Protein AF-A0A4R1RLC6-F1 (afdb_monomer)

Solvent-accessible surface area (backbone atoms only — not comparable to full-atom values): 12002 Å² total; per-residue (Å²): 131,82,53,78,63,56,57,52,49,52,55,50,51,54,52,49,50,50,39,52,75,72,65,51,83,84,54,75,36,72,82,34,62,55,94,92,35,56,55,6,42,54,50,43,50,42,60,73,67,64,40,63,69,61,46,50,54,48,39,75,73,68,48,62,64,54,78,64,45,86,49,69,56,37,44,48,54,45,51,43,51,52,62,67,66,44,90,80,69,59,62,68,64,51,50,54,49,37,60,70,68,46,56,82,46,51,87,79,45,56,68,72,58,55,52,52,40,39,53,50,42,28,74,76,70,76,43,78,75,75,94,63,84,76,82,46,73,65,56,51,51,51,54,49,52,50,46,29,70,30,56,90,76,27,72,84,50,50,93,73,73,55,53,86,72,49,47,83,52,28,66,66,52,53,49,25,45,75,31,65,70,66,35,61,78,52,49,89,80,48,53,77,67,56,49,52,52,40,46,76,74,55,77

Structure (mmCIF, N/CA/C/O backbone):
data_AF-A0A4R1RLC6-F1
#
_entry.id   AF-A0A4R1RLC6-F1
#
loop_
_atom_site.group_PDB
_atom_site.id
_atom_site.type_symbol
_atom_site.label_atom_id
_atom_site.label_alt_id
_atom_site.label_comp_id
_atom_site.label_asym_id
_atom_site.label_entity_id
_atom_site.label_seq_id
_atom_site.pdbx_PDB_ins_code
_atom_site.Cartn_x
_atom_site.Cartn_y
_atom_site.Cartn_z
_atom_site.occupancy
_atom_site.B_iso_or_equiv
_atom_site.auth_seq_id
_atom_site.auth_comp_id
_atom_site.auth_asym_id
_atom_site.auth_atom_id
_atom_site.pdbx_PDB_model_num
ATOM 1 N N . MET A 1 1 ? -32.331 17.718 39.480 1.00 46.03 1 MET A N 1
ATOM 2 C CA . MET A 1 1 ? -33.058 17.215 38.291 1.00 46.03 1 MET A CA 1
ATOM 3 C C . MET A 1 1 ? -32.078 17.085 37.138 1.00 46.03 1 MET A C 1
ATOM 5 O O . MET A 1 1 ? -31.459 18.078 36.776 1.00 46.03 1 MET A O 1
ATOM 9 N N . GLU A 1 2 ? -31.887 15.885 36.586 1.00 52.16 2 GLU A N 1
ATOM 10 C CA . GLU A 1 2 ? -31.132 15.747 35.335 1.00 52.16 2 GLU A CA 1
ATOM 11 C C . GLU A 1 2 ? -31.907 16.412 34.193 1.00 52.16 2 GLU A C 1
ATOM 13 O O . GLU A 1 2 ? -33.117 16.238 34.057 1.00 52.16 2 GLU A O 1
ATOM 18 N N . THR A 1 3 ? -31.220 17.197 33.368 1.00 68.75 3 THR A N 1
ATOM 19 C CA . THR A 1 3 ? -31.822 17.802 32.179 1.00 68.75 3 THR A CA 1
ATOM 20 C C . THR A 1 3 ? -32.280 16.700 31.215 1.00 68.75 3 THR A C 1
ATOM 22 O O . THR A 1 3 ? -31.608 15.677 31.072 1.00 68.75 3 THR A O 1
ATOM 25 N N . LYS A 1 4 ? -33.397 16.902 30.495 1.00 70.44 4 LYS A N 1
ATOM 26 C CA . LYS A 1 4 ? -33.936 15.942 29.495 1.00 70.44 4 LYS A CA 1
ATOM 27 C C . LYS A 1 4 ? -32.881 15.438 28.488 1.00 70.44 4 LYS A C 1
ATOM 29 O O . LYS A 1 4 ? -33.019 14.354 27.927 1.00 70.44 4 LYS A O 1
ATOM 34 N N . LEU A 1 5 ? -31.826 16.223 28.258 1.00 68.31 5 LEU A N 1
ATOM 35 C CA . LEU A 1 5 ? -30.663 15.866 27.443 1.00 68.31 5 LEU A CA 1
ATOM 36 C C . LEU A 1 5 ? -29.804 14.759 28.076 1.00 68.31 5 LEU A C 1
ATOM 38 O O . LEU A 1 5 ? -29.526 13.776 27.396 1.00 68.31 5 LEU A O 1
ATOM 42 N N . LYS A 1 6 ? -29.460 14.858 29.369 1.00 70.88 6 LYS A N 1
ATOM 43 C CA . LYS A 1 6 ? -28.667 13.839 30.083 1.00 70.88 6 LYS A CA 1
ATOM 44 C C . LYS A 1 6 ? -29.386 12.491 30.156 1.00 70.88 6 LYS A C 1
ATOM 46 O O . LYS A 1 6 ? -28.774 11.455 29.925 1.00 70.88 6 LYS A O 1
ATOM 51 N N . GLN A 1 7 ? -30.703 12.501 30.364 1.00 72.00 7 GLN A N 1
ATOM 52 C CA . GLN A 1 7 ? -31.513 11.275 30.355 1.00 72.00 7 GLN A CA 1
ATOM 53 C C . GLN A 1 7 ? -31.502 10.581 28.984 1.00 72.00 7 GLN A C 1
ATOM 55 O O . GLN A 1 7 ? -31.385 9.358 28.899 1.00 72.00 7 GLN A O 1
ATOM 60 N N . ARG A 1 8 ? -31.566 11.357 27.891 1.00 78.62 8 ARG A N 1
ATOM 61 C CA . ARG A 1 8 ? -31.419 10.818 26.530 1.00 78.62 8 ARG A CA 1
ATOM 62 C C . ARG A 1 8 ? -30.014 10.268 26.288 1.00 78.62 8 ARG A C 1
ATOM 64 O O . ARG A 1 8 ? -29.896 9.202 25.695 1.00 78.62 8 ARG A O 1
ATOM 71 N N . GLU A 1 9 ? -28.970 10.958 26.743 1.00 80.75 9 GLU A N 1
ATOM 72 C CA . GLU A 1 9 ? -27.580 10.492 26.629 1.00 80.75 9 GLU A CA 1
ATOM 73 C C . GLU A 1 9 ? -27.352 9.170 27.374 1.00 80.75 9 GLU A C 1
ATOM 75 O O . GLU A 1 9 ? -26.811 8.232 26.789 1.00 80.75 9 GLU A O 1
ATOM 80 N N . ASN A 1 10 ? -27.839 9.048 28.611 1.00 81.94 10 ASN A N 1
ATOM 81 C CA . ASN A 1 10 ? -27.731 7.820 29.403 1.00 81.94 10 ASN A CA 1
ATOM 82 C C . ASN A 1 10 ? -28.445 6.633 28.728 1.00 81.94 10 ASN A C 1
ATOM 84 O O . ASN A 1 10 ? -27.903 5.529 28.686 1.00 81.94 10 ASN A O 1
ATOM 88 N N . ALA A 1 11 ? -29.613 6.858 28.112 1.00 84.25 11 ALA A N 1
ATOM 89 C CA . ALA A 1 11 ? -30.317 5.820 27.352 1.00 84.25 11 ALA A CA 1
ATOM 90 C C . ALA A 1 11 ? -29.522 5.335 26.122 1.00 84.25 11 ALA A C 1
ATOM 92 O O . ALA A 1 11 ? -29.560 4.151 25.778 1.00 84.25 11 ALA A O 1
ATOM 93 N N . TRP A 1 12 ? -28.784 6.231 25.459 1.00 87.00 12 TRP A N 1
ATOM 94 C CA . TRP A 1 12 ? -27.895 5.861 24.355 1.00 87.00 12 TRP A CA 1
ATOM 95 C C . TRP A 1 12 ? -26.641 5.121 24.829 1.00 87.00 12 TRP A C 1
ATOM 97 O O . TRP A 1 12 ? -26.223 4.172 24.165 1.00 87.00 12 TRP A O 1
ATOM 107 N N . LEU A 1 13 ? -26.072 5.502 25.977 1.00 86.06 13 LEU A N 1
ATOM 108 C CA . LEU A 1 13 ? -24.946 4.789 26.590 1.00 86.06 13 LEU A CA 1
ATOM 109 C C . LEU A 1 13 ? -25.337 3.360 26.999 1.00 86.06 13 LEU A C 1
ATOM 111 O O . LEU A 1 13 ? -24.596 2.430 26.700 1.00 86.06 13 LEU A O 1
ATOM 115 N N . ALA A 1 14 ? -26.530 3.159 27.568 1.00 87.12 14 ALA A N 1
ATOM 116 C CA . ALA A 1 14 ? -27.037 1.826 27.911 1.00 87.12 14 ALA A CA 1
ATOM 117 C C . ALA A 1 14 ? -27.259 0.934 26.670 1.00 87.12 14 ALA A C 1
ATOM 119 O O . ALA A 1 14 ? -26.958 -0.263 26.675 1.00 87.12 14 ALA A O 1
ATOM 120 N N . LEU A 1 15 ? -27.748 1.518 25.568 1.00 88.25 15 LEU A N 1
ATOM 121 C CA . LEU A 1 15 ? -27.853 0.816 24.283 1.00 88.25 15 LEU A CA 1
ATOM 122 C C . LEU A 1 15 ? -26.486 0.429 23.720 1.00 88.25 15 LEU A C 1
ATOM 124 O O . LEU A 1 15 ? -26.338 -0.664 23.175 1.00 88.25 15 LEU A O 1
ATOM 128 N N . LEU A 1 16 ? -25.504 1.323 23.839 1.00 86.75 16 LEU A N 1
ATOM 129 C CA . LEU A 1 16 ? -24.139 1.057 23.411 1.00 86.75 16 LEU A CA 1
ATOM 130 C C . LEU A 1 16 ? -23.514 -0.077 24.230 1.00 86.75 16 LEU A C 1
ATOM 132 O O . LEU A 1 16 ? -22.946 -0.997 23.651 1.00 86.75 16 LEU A O 1
ATOM 136 N N . GLU A 1 17 ? -23.666 -0.043 25.553 1.00 86.94 17 GLU A N 1
ATOM 137 C CA . GLU A 1 17 ? -23.194 -1.102 26.447 1.00 86.94 17 GLU A CA 1
ATOM 138 C C . GLU A 1 17 ? -23.831 -2.455 26.099 1.00 86.94 17 GLU A C 1
ATOM 140 O O . GLU A 1 17 ? -23.137 -3.468 26.026 1.00 86.94 17 GLU A O 1
ATOM 145 N N . SER A 1 18 ? -25.133 -2.468 25.793 1.00 86.56 18 SER A N 1
ATOM 146 C CA . SER A 1 18 ? -25.842 -3.676 25.348 1.00 86.56 18 SER A CA 1
ATOM 147 C C . SER A 1 18 ? -25.259 -4.236 24.048 1.00 86.56 18 SER A C 1
ATOM 149 O O . SER A 1 18 ? -24.995 -5.432 23.956 1.00 86.56 18 SER A O 1
ATOM 151 N N . ALA A 1 19 ? -24.993 -3.376 23.060 1.00 85.31 19 ALA A N 1
ATOM 152 C CA . ALA A 1 19 ? -24.390 -3.790 21.794 1.00 85.31 19 ALA A CA 1
ATOM 153 C C . ALA A 1 19 ? -22.979 -4.375 21.987 1.00 85.31 19 ALA A C 1
ATOM 155 O O . ALA A 1 19 ? -22.610 -5.336 21.314 1.00 85.31 19 ALA A O 1
ATOM 156 N N . ILE A 1 20 ? -22.203 -3.820 22.923 1.00 84.44 20 ILE A N 1
ATOM 157 C CA . ILE A 1 20 ? -20.857 -4.305 23.253 1.00 84.44 20 ILE A CA 1
ATOM 158 C C . ILE A 1 20 ? -20.925 -5.660 23.965 1.00 84.44 20 ILE A C 1
ATOM 160 O O . ILE A 1 20 ? -20.195 -6.573 23.582 1.00 84.44 20 ILE A O 1
ATOM 164 N N . LYS A 1 21 ? -21.830 -5.824 24.940 1.00 84.75 21 LYS A N 1
ATOM 165 C CA . LYS A 1 21 ? -22.053 -7.105 25.639 1.00 84.75 21 LYS A CA 1
ATOM 166 C C . LYS A 1 21 ? -22.516 -8.213 24.694 1.00 84.75 21 LYS A C 1
ATOM 168 O O . LYS A 1 21 ? -22.078 -9.348 24.828 1.00 84.75 21 LYS A O 1
ATOM 173 N N . GLU A 1 22 ? -23.343 -7.878 23.708 1.00 86.81 22 GLU A N 1
ATOM 174 C CA . GLU A 1 22 ? -23.785 -8.807 22.658 1.00 86.81 22 GLU A CA 1
ATOM 175 C C . GLU A 1 22 ? -22.696 -9.089 21.598 1.00 86.81 22 GLU A C 1
ATOM 177 O O . GLU A 1 22 ? -22.931 -9.832 20.646 1.00 86.81 22 GLU A O 1
ATOM 182 N N . GLY A 1 23 ? -21.498 -8.506 21.729 1.00 77.88 23 GLY A N 1
ATOM 183 C CA . GLY A 1 23 ? -20.381 -8.726 20.806 1.00 77.88 23 GLY A CA 1
ATOM 184 C C . GLY A 1 23 ? -20.578 -8.088 19.427 1.00 77.88 23 GLY A C 1
ATOM 185 O O . GLY A 1 23 ? -19.884 -8.442 18.469 1.00 77.88 23 GLY A O 1
ATOM 186 N N . VAL A 1 24 ? -21.514 -7.143 19.293 1.00 82.62 24 VAL A N 1
ATOM 187 C CA . VAL A 1 24 ? -21.790 -6.473 18.021 1.00 82.62 24 VAL A CA 1
ATOM 188 C C . VAL A 1 24 ? -20.601 -5.600 17.636 1.00 82.62 24 VAL A C 1
ATOM 190 O O . VAL A 1 24 ? -20.114 -4.772 18.406 1.00 82.62 24 VAL A O 1
ATOM 193 N N . LYS A 1 25 ? -20.152 -5.730 16.385 1.00 79.62 25 LYS A N 1
ATOM 194 C CA . LYS A 1 25 ? -19.089 -4.887 15.836 1.00 79.62 25 LYS A CA 1
ATOM 195 C C . LYS A 1 25 ? -19.580 -3.446 15.668 1.00 79.62 25 LYS A C 1
ATOM 197 O O . LYS A 1 25 ? -20.212 -3.112 14.665 1.00 79.62 25 LYS A O 1
ATOM 202 N N . ILE A 1 26 ? -19.244 -2.593 16.632 1.00 82.25 26 ILE A N 1
ATOM 203 C CA . ILE A 1 26 ? -19.607 -1.172 16.635 1.00 82.25 26 ILE A CA 1
ATOM 204 C C . ILE A 1 26 ? -18.959 -0.441 15.451 1.00 82.25 26 ILE A C 1
ATOM 206 O O . ILE A 1 26 ? -17.775 -0.615 15.152 1.00 82.25 26 ILE A O 1
ATOM 210 N N . GLN A 1 27 ? -19.744 0.397 14.771 1.00 79.50 27 GLN A N 1
ATOM 211 C CA . GLN A 1 27 ? -19.271 1.255 13.686 1.00 79.50 27 GLN A CA 1
ATOM 212 C C . GLN A 1 27 ? -19.678 2.710 13.932 1.00 79.50 27 GLN A C 1
ATOM 214 O O . GLN A 1 27 ? -20.855 3.021 14.099 1.00 79.50 27 GLN A O 1
ATOM 219 N N . VAL A 1 28 ? -18.708 3.627 13.890 1.00 80.88 28 VAL A N 1
ATOM 220 C CA . VAL A 1 28 ? -18.959 5.074 13.993 1.00 80.88 28 VAL A CA 1
ATOM 221 C C . VAL A 1 28 ? -19.262 5.639 12.601 1.00 80.88 28 VAL A C 1
ATOM 223 O O . VAL A 1 28 ? -18.415 6.258 11.960 1.00 80.88 28 VAL A O 1
ATOM 226 N N . ASN A 1 29 ? -20.462 5.365 12.089 1.00 81.50 29 ASN A N 1
ATOM 227 C CA . ASN A 1 29 ? -20.982 5.943 10.846 1.00 81.50 29 ASN A CA 1
ATOM 228 C C . ASN A 1 29 ? -22.502 6.150 10.954 1.00 81.50 29 ASN A C 1
ATOM 230 O O . ASN A 1 29 ? -23.159 5.456 11.716 1.00 81.50 29 ASN A O 1
ATOM 234 N N . HIS A 1 30 ? -23.093 7.056 10.171 1.00 82.06 30 HIS A N 1
ATOM 235 C CA . HIS A 1 30 ? -24.542 7.326 10.233 1.00 82.06 30 HIS A CA 1
ATOM 236 C C . HIS A 1 30 ? -25.438 6.133 9.852 1.00 82.06 30 HIS A C 1
ATOM 238 O O . HIS A 1 30 ? -26.632 6.143 10.141 1.00 82.06 30 HIS A O 1
ATOM 244 N N . ARG A 1 31 ? -24.885 5.115 9.184 1.00 82.94 31 ARG A N 1
ATOM 245 C CA . ARG A 1 31 ? -25.633 3.949 8.690 1.00 82.94 31 ARG A CA 1
ATOM 246 C C . ARG A 1 31 ? -25.782 2.857 9.748 1.00 82.94 31 ARG A C 1
ATOM 248 O O . ARG A 1 31 ? -26.651 2.002 9.610 1.00 82.94 31 ARG A O 1
ATOM 255 N N . PHE A 1 32 ? -24.952 2.875 10.787 1.00 84.62 32 PHE A N 1
ATOM 256 C CA . PHE A 1 32 ? -24.961 1.858 11.822 1.00 84.62 32 PHE A CA 1
ATOM 257 C C . PHE A 1 32 ? -26.219 1.976 12.686 1.00 84.62 32 PHE A C 1
ATOM 259 O O . PHE A 1 32 ? -26.456 2.987 13.357 1.00 84.62 32 PHE A O 1
ATOM 266 N N . LYS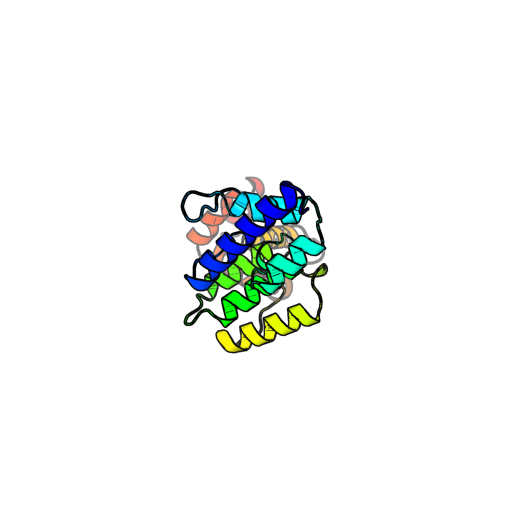 A 1 33 ? -27.019 0.910 12.663 1.00 86.56 33 LYS A N 1
ATOM 267 C CA . LYS A 1 33 ? -28.227 0.753 13.466 1.00 86.56 33 LYS A CA 1
ATOM 268 C C . LYS A 1 33 ? -28.077 -0.454 14.381 1.00 86.56 33 LYS A C 1
ATOM 270 O O . LYS A 1 33 ? -27.556 -1.486 13.971 1.00 86.56 33 LYS A O 1
ATOM 275 N N . TYR A 1 34 ? -28.579 -0.321 15.599 1.00 87.88 34 TYR A N 1
ATOM 276 C CA . TYR A 1 34 ? -28.659 -1.394 16.581 1.00 87.88 34 TYR A CA 1
ATOM 277 C C . TYR A 1 34 ? -30.055 -1.370 17.208 1.00 87.88 34 TYR A C 1
ATOM 279 O O . TYR A 1 34 ? -30.526 -0.305 17.607 1.00 87.88 34 TYR A O 1
ATOM 287 N N . LYS A 1 35 ? -30.751 -2.517 17.219 1.00 85.69 35 LYS A N 1
ATOM 288 C CA . LYS A 1 35 ? -32.159 -2.642 17.659 1.00 85.69 35 LYS A CA 1
ATOM 289 C C . LYS A 1 35 ? -33.072 -1.559 17.051 1.00 85.69 35 LYS A C 1
ATOM 291 O O . LYS A 1 35 ? -33.782 -0.853 17.759 1.00 85.69 35 LYS A O 1
ATOM 296 N N . ASN A 1 36 ? -32.988 -1.376 15.727 1.00 84.38 36 ASN A N 1
ATOM 297 C CA . ASN A 1 36 ? -33.703 -0.350 14.945 1.00 84.38 36 ASN A CA 1
ATOM 298 C C . ASN A 1 36 ? -33.447 1.115 15.347 1.00 84.38 36 ASN A C 1
ATOM 300 O O . ASN A 1 36 ? -34.079 2.023 14.809 1.00 84.38 36 ASN A O 1
ATOM 304 N N . ARG A 1 37 ? -32.476 1.376 16.227 1.00 86.94 37 ARG A N 1
ATOM 305 C CA . ARG A 1 37 ? -32.062 2.724 16.625 1.00 86.94 37 ARG A CA 1
ATOM 306 C C . ARG A 1 37 ? -30.735 3.090 15.967 1.00 86.94 37 ARG A C 1
ATOM 308 O O . ARG A 1 37 ? -29.819 2.273 15.887 1.00 86.94 37 ARG A O 1
ATOM 315 N N . SER A 1 38 ? -30.614 4.334 15.506 1.00 87.56 38 SER A N 1
ATOM 316 C CA . SER A 1 38 ? -29.432 4.848 14.793 1.00 87.56 38 SER A CA 1
ATOM 317 C C . SER A 1 38 ? -28.270 5.175 15.739 1.00 87.56 38 SER A C 1
ATOM 319 O O . SER A 1 38 ? -27.864 6.331 15.872 1.00 87.56 38 SER A O 1
ATOM 321 N N . LEU A 1 39 ? -27.725 4.145 16.394 1.00 86.00 39 LEU A N 1
ATOM 322 C CA . LEU A 1 39 ? -26.595 4.247 17.326 1.00 86.00 39 LEU A CA 1
ATOM 323 C C . LEU A 1 39 ? -25.359 4.885 16.666 1.00 86.00 39 LEU A C 1
ATOM 325 O O . LEU A 1 39 ? -24.618 5.633 17.298 1.00 86.00 39 LEU A O 1
ATOM 329 N N . GLY A 1 40 ? -25.186 4.671 15.363 1.00 83.88 40 GLY A N 1
ATOM 330 C CA . GLY A 1 40 ? -24.151 5.305 14.562 1.00 83.88 40 GLY A CA 1
ATOM 331 C C . GLY A 1 40 ? -24.235 6.833 14.512 1.00 83.88 40 GLY A C 1
ATOM 332 O O . GLY A 1 40 ? -23.224 7.514 14.672 1.00 83.88 40 GLY A O 1
ATOM 333 N N . THR A 1 41 ? -25.441 7.393 14.376 1.00 84.56 41 THR A N 1
ATOM 334 C CA . THR A 1 41 ? -25.661 8.850 14.406 1.00 84.56 41 THR A CA 1
ATOM 335 C C . THR A 1 41 ? -25.331 9.438 15.773 1.00 84.56 41 THR A C 1
ATOM 337 O O . THR A 1 41 ? -24.725 10.506 15.838 1.00 84.56 41 THR A O 1
ATOM 340 N N . PHE A 1 42 ? -25.658 8.726 16.857 1.00 86.31 42 PHE A N 1
ATOM 341 C CA . PHE A 1 42 ? -25.272 9.125 18.211 1.00 86.31 42 PHE A CA 1
ATOM 342 C C . PHE A 1 42 ? -23.744 9.208 18.349 1.00 86.31 42 PHE A C 1
ATOM 344 O O . PHE A 1 42 ? -23.222 10.258 18.726 1.00 86.31 42 PHE A O 1
ATOM 351 N N . LEU A 1 43 ? -23.017 8.168 17.927 1.00 84.75 43 LEU A N 1
ATOM 352 C CA . LEU A 1 43 ? -21.550 8.138 17.975 1.00 84.75 43 LEU A CA 1
ATOM 353 C C . LEU A 1 43 ? -20.904 9.235 17.113 1.00 84.75 43 LEU A C 1
ATOM 355 O O . LEU A 1 43 ? -19.952 9.885 17.548 1.00 84.75 43 LEU A O 1
ATOM 359 N N . VAL A 1 44 ? -21.426 9.477 15.904 1.00 83.50 44 VAL A N 1
ATOM 360 C CA . VAL A 1 44 ? -20.929 10.561 15.040 1.00 83.50 44 VAL A CA 1
ATOM 361 C C . VAL A 1 44 ? -21.202 11.931 15.666 1.00 83.50 44 VAL A C 1
ATOM 363 O O . VAL A 1 44 ? -20.323 12.789 15.643 1.00 83.50 44 VAL A O 1
ATOM 366 N N . SER A 1 45 ? -22.375 12.129 16.275 1.00 82.38 45 SER A N 1
ATOM 367 C CA . SER A 1 45 ? -22.722 13.392 16.939 1.00 82.38 45 SER A CA 1
ATOM 368 C C . SER A 1 45 ? -21.863 13.674 18.177 1.00 82.38 45 SER A C 1
ATOM 370 O O . SER A 1 45 ? -21.462 14.816 18.393 1.00 82.38 45 SER A O 1
ATOM 372 N N . ALA A 1 46 ? -21.514 12.637 18.948 1.00 82.62 46 ALA A N 1
ATOM 373 C CA . ALA A 1 46 ? -20.600 12.752 20.083 1.00 82.62 46 ALA A CA 1
ATOM 374 C C . ALA A 1 46 ? -19.203 13.203 19.623 1.00 82.62 46 ALA A C 1
ATOM 376 O O . ALA A 1 46 ? -18.601 14.089 20.230 1.00 82.62 46 ALA A O 1
ATOM 377 N N . LYS A 1 47 ? -18.729 12.649 18.497 1.00 76.44 47 LYS A N 1
ATOM 378 C CA . LYS A 1 47 ? -17.446 13.011 17.885 1.00 76.44 47 LYS A CA 1
ATOM 379 C C . LYS A 1 47 ? -17.450 14.426 17.291 1.00 76.44 47 LYS A C 1
ATOM 381 O O . LYS A 1 47 ? -16.483 15.158 17.485 1.00 76.44 47 LYS A O 1
ATOM 386 N N . SER A 1 48 ? -18.506 14.827 16.576 1.00 73.81 48 SER A N 1
ATOM 387 C CA . SER A 1 48 ? -18.556 16.129 15.888 1.00 73.81 48 SER A CA 1
ATOM 388 C C . SER A 1 48 ? 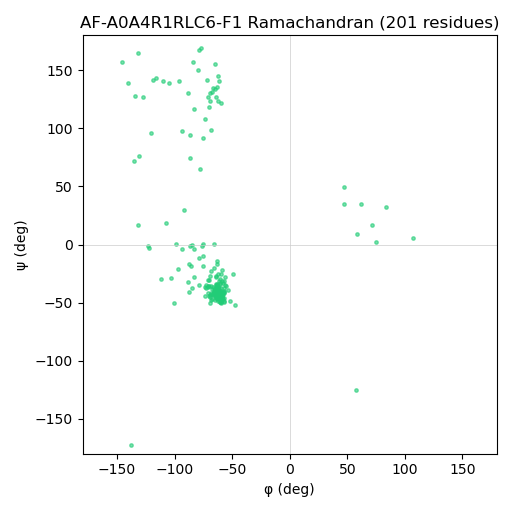-18.683 17.312 16.846 1.00 73.81 48 SER A C 1
ATOM 390 O O . SER A 1 48 ? -18.073 18.352 16.618 1.00 73.81 48 SER A O 1
ATOM 392 N N . ARG A 1 49 ? -19.418 17.143 17.952 1.00 71.81 49 ARG A N 1
ATOM 393 C CA . ARG A 1 49 ? -19.623 18.192 18.963 1.00 71.81 49 ARG A CA 1
ATOM 394 C C . ARG A 1 49 ? -18.415 18.416 19.879 1.00 71.81 49 ARG A C 1
ATOM 396 O O . ARG A 1 49 ? -18.498 19.266 20.756 1.00 71.81 49 ARG A O 1
ATOM 403 N N . LYS A 1 50 ? -17.323 17.653 19.711 1.00 67.06 50 LYS A N 1
ATOM 404 C CA . LYS A 1 50 ? -16.129 17.669 20.582 1.00 67.06 50 LYS A CA 1
ATOM 405 C C . LYS A 1 50 ? -16.475 17.610 22.082 1.00 67.06 50 LYS A C 1
ATOM 407 O O . LYS A 1 50 ? -15.780 18.201 22.903 1.00 67.06 50 LYS A O 1
ATOM 412 N N . ASN A 1 51 ? -17.539 16.892 22.451 1.00 77.31 51 ASN A N 1
ATOM 413 C CA . ASN A 1 51 ? -17.925 16.733 23.851 1.00 77.31 51 ASN A CA 1
ATOM 414 C C . ASN A 1 51 ? -16.967 15.736 24.524 1.00 77.31 51 ASN A C 1
ATOM 416 O O . ASN A 1 51 ? -17.165 14.522 24.460 1.00 77.31 51 ASN A O 1
ATOM 420 N N . THR A 1 52 ? -15.895 16.257 25.118 1.00 77.69 52 THR A N 1
ATOM 421 C CA . THR A 1 52 ? -14.791 15.475 25.695 1.00 77.69 52 THR A CA 1
ATOM 422 C C . THR A 1 52 ? -15.248 14.540 26.814 1.00 77.69 52 THR A C 1
ATOM 424 O O . THR A 1 52 ? -14.730 13.429 26.916 1.00 77.69 52 THR A O 1
ATOM 427 N N . GLU A 1 53 ? -16.245 14.932 27.611 1.00 81.00 53 GLU A N 1
ATOM 428 C CA . GLU A 1 53 ? -16.813 14.083 28.665 1.00 81.00 53 GLU A CA 1
ATOM 429 C C . GLU A 1 53 ? -17.562 12.879 28.088 1.00 81.00 53 GLU A C 1
ATOM 431 O O . GLU A 1 53 ? -17.353 11.744 28.520 1.00 81.00 53 GLU A O 1
ATOM 436 N N . LEU A 1 54 ? -18.410 13.109 27.082 1.00 80.44 54 LEU A N 1
ATOM 437 C CA . LEU A 1 54 ? -19.172 12.041 26.437 1.00 80.44 54 LEU A CA 1
ATOM 438 C C . LEU A 1 54 ? -18.255 11.086 25.661 1.00 80.44 54 LEU A C 1
ATOM 440 O O . LEU A 1 54 ? -18.458 9.874 25.703 1.00 80.44 54 LEU A O 1
ATOM 444 N N . ILE A 1 55 ? -17.221 11.619 25.002 1.00 81.25 55 ILE A N 1
ATOM 445 C CA . ILE A 1 55 ? -16.200 10.817 24.318 1.00 81.25 55 ILE A CA 1
ATOM 446 C C . ILE A 1 55 ? -15.491 9.901 25.320 1.00 81.25 55 ILE A C 1
ATOM 448 O O . ILE A 1 55 ? -15.451 8.699 25.084 1.00 81.25 55 ILE A O 1
ATOM 452 N N . LYS A 1 56 ? -15.026 10.425 26.465 1.00 81.25 56 LYS A N 1
ATOM 453 C CA . LYS A 1 56 ? -14.381 9.611 27.512 1.00 81.25 56 LYS A CA 1
ATOM 454 C C . LYS A 1 56 ? -15.301 8.511 28.046 1.00 81.25 56 LYS A C 1
ATOM 456 O O . LYS A 1 56 ? -14.854 7.380 28.213 1.00 81.25 56 LYS A O 1
ATOM 461 N N . LYS A 1 57 ? -16.587 8.812 28.271 1.00 82.69 57 LYS A N 1
ATOM 462 C CA . LYS A 1 57 ? -17.579 7.806 28.696 1.00 82.69 57 LYS A CA 1
ATOM 463 C C . LYS A 1 57 ? -17.744 6.704 27.648 1.00 82.69 57 LYS A C 1
ATOM 465 O O . LYS A 1 57 ? -17.682 5.526 27.982 1.00 82.69 57 LYS A O 1
ATOM 470 N N . ILE A 1 58 ? -17.885 7.066 26.377 1.00 83.44 58 ILE A N 1
ATOM 471 C CA . ILE A 1 58 ? -18.007 6.097 25.280 1.00 83.44 58 ILE A CA 1
ATOM 472 C C . ILE A 1 58 ? -16.717 5.267 25.110 1.00 83.44 58 ILE A C 1
ATOM 474 O O . ILE A 1 58 ? -16.794 4.057 24.899 1.00 83.44 58 ILE A O 1
ATOM 478 N N . GLU A 1 59 ? -15.540 5.881 25.260 1.00 82.69 59 GLU A N 1
ATOM 479 C CA . GLU A 1 59 ? -14.250 5.179 25.226 1.00 82.69 59 GLU A CA 1
ATOM 480 C C . GLU A 1 59 ? -14.085 4.209 26.399 1.00 82.69 59 GLU A C 1
ATOM 482 O O . GLU A 1 59 ? -13.627 3.086 26.191 1.00 82.69 59 GLU A O 1
ATOM 487 N N . SER A 1 60 ? -14.533 4.585 27.604 1.00 80.44 60 SER A N 1
ATOM 488 C CA . SER A 1 60 ? -14.511 3.702 28.781 1.00 80.44 60 SER A CA 1
ATOM 489 C C . SER A 1 60 ? -15.399 2.463 28.635 1.00 80.44 60 SER A C 1
ATOM 491 O O . SER A 1 60 ? -15.085 1.420 29.199 1.00 80.44 60 SER A O 1
ATOM 493 N N . LEU A 1 61 ? -16.457 2.539 27.817 1.00 79.88 61 LEU A N 1
ATOM 494 C CA . LEU A 1 61 ? -17.303 1.390 27.480 1.00 79.88 61 LEU A CA 1
ATOM 495 C C . LEU A 1 61 ? -16.631 0.428 26.484 1.00 79.88 61 LEU A C 1
ATOM 497 O O . LEU A 1 61 ? -17.141 -0.664 26.256 1.00 79.88 61 LEU A O 1
ATOM 501 N N . GLY A 1 62 ? -15.493 0.813 25.893 1.00 70.38 62 GLY A N 1
ATOM 502 C CA . GLY A 1 62 ? -14.720 -0.012 24.960 1.00 70.38 62 GLY A CA 1
ATOM 503 C C . GLY A 1 62 ? -14.808 0.424 23.495 1.00 70.38 62 GLY A C 1
ATOM 504 O O . GLY A 1 62 ? -14.264 -0.254 22.619 1.00 70.38 62 GLY A O 1
ATOM 505 N N . VAL A 1 63 ? -15.457 1.554 23.186 1.00 76.44 63 VAL A N 1
ATOM 506 C CA . VAL A 1 63 ? -15.493 2.087 21.814 1.00 76.44 63 VAL A CA 1
ATOM 507 C C . VAL A 1 63 ? -14.231 2.884 21.527 1.00 76.44 63 VAL A C 1
ATOM 509 O O . VAL A 1 63 ? -14.002 3.943 22.094 1.00 76.44 63 VAL A O 1
ATOM 512 N N . ASN A 1 64 ? -13.433 2.432 20.566 1.00 71.19 64 ASN A N 1
ATOM 513 C CA . ASN A 1 64 ? -12.227 3.150 20.176 1.00 71.19 64 ASN A CA 1
ATOM 514 C C . ASN A 1 64 ? -12.503 4.105 18.998 1.00 71.19 64 ASN A C 1
ATOM 516 O O . ASN A 1 64 ? -12.475 3.697 17.835 1.00 71.19 64 ASN A O 1
ATOM 520 N N . PHE A 1 65 ? -12.731 5.396 19.271 1.00 68.00 65 PHE A N 1
ATOM 521 C CA . PHE A 1 65 ? -12.961 6.400 18.218 1.00 68.00 65 PHE A CA 1
ATOM 522 C C . PHE A 1 65 ? -11.771 6.587 17.271 1.00 68.00 65 PHE A C 1
ATOM 524 O O . PHE A 1 65 ? -11.976 6.952 16.106 1.00 68.00 65 PHE A O 1
ATOM 531 N N . LYS A 1 66 ? -10.543 6.296 17.724 1.00 64.50 66 LYS A N 1
ATOM 532 C CA . LYS A 1 66 ? -9.340 6.321 16.875 1.00 64.50 66 LYS A CA 1
ATOM 533 C C . LYS A 1 66 ? -9.446 5.287 15.759 1.00 64.50 66 LYS A C 1
ATOM 535 O O . LYS A 1 66 ? -9.149 5.591 14.606 1.00 64.50 66 LYS A O 1
ATOM 540 N N . MET A 1 67 ? -10.063 4.134 16.033 1.00 62.69 67 MET A N 1
ATOM 541 C CA . MET A 1 67 ? -10.398 3.124 15.015 1.00 62.69 67 MET A CA 1
ATOM 542 C C . MET A 1 67 ? -11.445 3.608 13.989 1.00 62.69 67 MET A C 1
ATOM 544 O O . MET A 1 67 ? -11.800 2.894 13.049 1.00 62.69 67 MET A O 1
ATOM 548 N N . HIS A 1 68 ? -11.923 4.844 14.093 1.00 64.94 68 HIS A N 1
ATOM 549 C CA . HIS A 1 68 ? -12.819 5.473 13.127 1.00 64.94 68 HIS A CA 1
ATOM 550 C C . HIS A 1 68 ? -12.352 6.886 12.731 1.00 64.94 68 HIS A C 1
ATOM 552 O O . HIS A 1 68 ? -13.135 7.667 12.191 1.00 64.94 68 HIS A O 1
ATOM 558 N N . SER A 1 69 ? -11.090 7.248 13.001 1.00 67.56 69 SER A N 1
ATOM 559 C CA . SER A 1 69 ? -10.496 8.506 12.528 1.00 67.56 69 SER A CA 1
ATOM 560 C C . SER A 1 69 ? -9.942 8.383 11.101 1.00 67.56 69 SER A C 1
ATOM 562 O O . SER A 1 69 ? -9.656 7.281 10.620 1.00 67.56 69 SER A O 1
ATOM 564 N N . ASN A 1 70 ? -9.822 9.530 10.429 1.00 68.12 70 ASN A N 1
ATOM 565 C CA . ASN A 1 70 ? -9.200 9.680 9.110 1.00 68.12 70 ASN A CA 1
ATOM 566 C C . ASN A 1 70 ? -7.715 10.066 9.207 1.00 68.12 70 ASN A C 1
ATOM 568 O O . ASN A 1 70 ? -7.041 10.152 8.180 1.00 68.12 70 ASN A O 1
ATOM 572 N N . GLU A 1 71 ? -7.205 10.292 10.420 1.00 78.00 71 GLU A N 1
ATOM 573 C CA . GLU A 1 71 ? -5.794 10.605 10.641 1.00 78.00 71 GLU A CA 1
ATOM 574 C C . GLU A 1 71 ? -4.883 9.454 10.177 1.00 78.00 71 GLU A C 1
ATOM 576 O O . GLU A 1 71 ? -5.222 8.280 10.393 1.00 78.00 71 GLU A O 1
ATOM 581 N N . PRO A 1 72 ? -3.725 9.765 9.563 1.00 80.94 72 PRO A N 1
ATOM 582 C CA . PRO A 1 72 ? -2.797 8.757 9.045 1.00 80.94 72 PRO A CA 1
ATOM 583 C C . PRO A 1 72 ? -2.338 7.774 10.126 1.00 80.94 72 PRO A C 1
ATOM 585 O O . PRO A 1 72 ? -2.344 6.561 9.912 1.00 80.94 72 PRO A O 1
ATOM 588 N N . GLU A 1 73 ? -2.043 8.294 11.316 1.00 83.75 73 GLU A N 1
ATOM 589 C CA . GLU A 1 73 ? -1.566 7.516 12.456 1.00 83.75 73 GLU A CA 1
ATOM 590 C C . GLU A 1 73 ? -2.620 6.518 12.950 1.00 83.75 73 GLU A C 1
ATOM 592 O O . GLU A 1 73 ? -2.369 5.320 13.075 1.00 83.75 73 GLU A O 1
ATOM 597 N N . HIS A 1 74 ? -3.855 6.988 13.122 1.00 83.12 74 HIS A N 1
ATOM 598 C CA . HIS A 1 74 ? -4.985 6.151 13.512 1.00 83.12 74 HIS A CA 1
ATOM 599 C C . HIS A 1 74 ? -5.319 5.085 12.454 1.00 83.12 74 HIS A C 1
ATOM 601 O O . HIS A 1 74 ? -5.717 3.960 12.777 1.00 83.12 74 HIS A O 1
ATOM 607 N N . TYR A 1 75 ? -5.141 5.401 11.166 1.00 83.19 75 TYR A N 1
ATOM 608 C CA . TYR A 1 75 ? -5.228 4.392 10.113 1.00 83.19 75 TYR A CA 1
ATOM 609 C C . TYR A 1 75 ? -4.129 3.336 10.252 1.00 83.19 75 TYR A C 1
ATOM 611 O O . TYR A 1 75 ? -4.429 2.143 10.140 1.00 83.19 75 TYR A O 1
ATOM 619 N N . LEU A 1 76 ? -2.886 3.745 10.511 1.00 85.88 76 LEU A N 1
ATOM 620 C CA . LEU A 1 76 ? -1.780 2.812 10.677 1.00 85.88 76 LEU A CA 1
ATOM 621 C C . LEU A 1 76 ? -1.978 1.903 11.901 1.00 85.88 76 LEU A C 1
ATOM 623 O O . LEU A 1 76 ? -1.768 0.696 11.800 1.00 85.88 76 LEU A O 1
ATOM 627 N N . GLU A 1 77 ? -2.465 2.426 13.024 1.00 86.31 77 GLU A N 1
ATOM 628 C CA . GLU A 1 77 ? -2.786 1.613 14.206 1.00 86.31 77 GLU A CA 1
ATOM 629 C C . GLU A 1 77 ? -3.826 0.526 13.901 1.00 86.31 77 GLU A C 1
ATOM 631 O O . GLU A 1 77 ? -3.620 -0.645 14.238 1.00 86.31 77 GLU A O 1
ATOM 636 N N . ARG A 1 78 ? -4.906 0.879 13.186 1.00 85.81 78 ARG A N 1
ATOM 637 C CA . ARG A 1 78 ? -5.888 -0.099 12.680 1.00 85.81 78 ARG A CA 1
ATOM 638 C C . ARG A 1 78 ? -5.254 -1.138 11.785 1.00 85.81 78 ARG A C 1
ATOM 640 O O . ARG A 1 78 ? -5.555 -2.323 11.897 1.00 85.81 78 ARG A O 1
ATOM 647 N N . TYR A 1 79 ? -4.425 -0.676 10.858 1.00 88.06 79 TYR A N 1
ATOM 648 C CA . TYR A 1 79 ? -3.755 -1.526 9.894 1.00 88.06 79 TYR A CA 1
ATOM 649 C C . TYR A 1 79 ? -2.883 -2.569 10.608 1.00 88.06 79 TYR A C 1
ATOM 651 O O . TYR A 1 79 ? -2.955 -3.756 10.292 1.00 88.06 79 TYR A O 1
ATOM 659 N N . ILE A 1 80 ? -2.119 -2.137 11.617 1.00 89.94 80 ILE A N 1
ATOM 660 C CA . ILE A 1 80 ? -1.279 -3.000 12.454 1.00 89.94 80 ILE A CA 1
ATOM 661 C C . ILE A 1 80 ? -2.134 -3.997 13.241 1.00 89.94 80 ILE A C 1
ATOM 663 O O . ILE A 1 80 ? -1.805 -5.183 13.259 1.00 89.94 80 ILE A O 1
ATOM 667 N N . LEU A 1 81 ? -3.220 -3.540 13.876 1.00 88.88 81 LEU A N 1
ATOM 668 C CA . LEU A 1 81 ? -4.106 -4.411 14.654 1.00 88.88 81 LEU A CA 1
ATOM 669 C C . LEU A 1 81 ? -4.774 -5.474 13.774 1.00 88.88 81 LEU A C 1
ATOM 671 O O . LEU A 1 81 ? -4.854 -6.642 14.147 1.00 88.88 81 LEU A O 1
ATOM 675 N N . GLN A 1 82 ? -5.239 -5.088 12.589 1.00 88.25 82 GLN A N 1
ATOM 676 C CA . GLN A 1 82 ? -5.845 -6.029 11.654 1.00 88.25 82 GLN A CA 1
ATOM 677 C C . GLN A 1 82 ? -4.822 -7.077 11.196 1.00 88.25 82 GLN A C 1
ATOM 679 O O . GLN A 1 82 ? -5.102 -8.274 11.214 1.00 88.25 82 GLN A O 1
ATOM 684 N N . LEU A 1 83 ? -3.605 -6.636 10.865 1.00 91.00 83 LEU A N 1
ATOM 685 C CA . LEU A 1 83 ? -2.536 -7.538 10.454 1.00 91.00 83 LEU A CA 1
ATOM 686 C C . LEU A 1 83 ? -2.110 -8.489 11.584 1.00 91.00 83 LEU A C 1
ATOM 688 O O . LEU A 1 83 ? -1.801 -9.651 11.322 1.00 91.00 83 LEU A O 1
ATOM 692 N N . SER A 1 84 ? -2.086 -8.024 12.837 1.00 89.81 84 SER A N 1
ATOM 693 C CA . SER A 1 84 ? -1.704 -8.858 13.981 1.00 89.81 84 SER A CA 1
ATOM 694 C C . SER A 1 84 ? -2.764 -9.912 14.318 1.00 89.81 84 SER A C 1
ATOM 696 O O . SER A 1 84 ? -2.401 -11.047 14.647 1.00 89.81 84 SER A O 1
ATOM 698 N N . THR A 1 85 ? -4.046 -9.565 14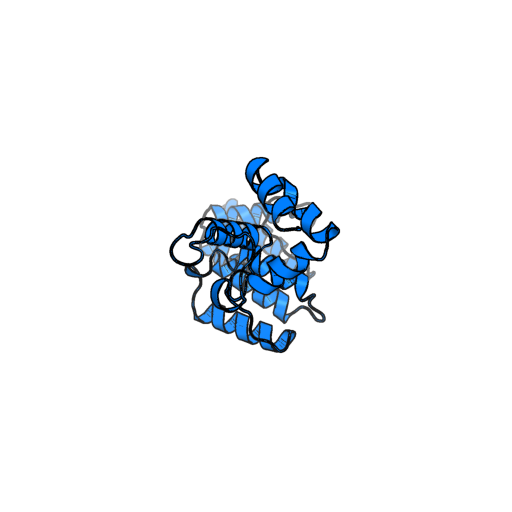.183 1.00 89.50 85 THR A N 1
ATOM 699 C CA . THR A 1 85 ? -5.190 -10.427 14.531 1.00 89.50 85 THR A CA 1
ATOM 700 C C . THR A 1 85 ? -5.560 -11.426 13.436 1.00 89.50 85 THR A C 1
ATOM 702 O O . THR A 1 85 ? -6.017 -12.524 13.754 1.00 89.50 85 THR A O 1
ATOM 705 N N . ASP A 1 86 ? -5.302 -11.116 12.162 1.00 89.12 86 ASP A N 1
ATOM 706 C CA . ASP A 1 86 ? -5.581 -12.043 11.062 1.00 89.12 86 ASP A CA 1
ATOM 707 C C . ASP A 1 86 ? -4.751 -13.333 11.193 1.00 89.12 86 ASP A C 1
ATOM 709 O O . ASP A 1 86 ? -3.514 -13.306 11.237 1.00 89.12 86 ASP A O 1
ATOM 713 N N . LYS A 1 87 ? -5.434 -14.488 11.229 1.00 85.50 87 LYS A N 1
ATOM 714 C CA . LYS A 1 87 ? -4.795 -15.814 11.343 1.00 85.50 87 LYS A CA 1
ATOM 715 C C . LYS A 1 87 ? -3.988 -16.177 10.091 1.00 85.50 87 LYS A C 1
ATOM 717 O O . LYS A 1 87 ? -2.875 -16.676 10.212 1.00 85.50 87 LYS A O 1
ATOM 722 N N . LYS A 1 88 ? -4.530 -15.900 8.900 1.00 87.69 88 LYS A N 1
ATOM 723 C CA . LYS A 1 88 ? -3.889 -16.140 7.593 1.00 87.69 88 LYS A CA 1
ATOM 724 C C . LYS A 1 88 ? -3.988 -14.883 6.713 1.00 87.69 88 LYS A C 1
ATOM 726 O O . LYS A 1 88 ? -4.843 -14.821 5.830 1.00 87.69 88 LYS A O 1
ATOM 731 N N . PRO A 1 89 ? -3.171 -13.846 6.969 1.00 88.69 89 PRO A N 1
ATOM 732 C CA . PRO A 1 89 ? -3.248 -12.603 6.211 1.00 88.69 89 PRO A CA 1
ATOM 733 C C . PRO A 1 89 ? -2.775 -12.807 4.764 1.00 88.69 89 PRO A C 1
ATOM 735 O O . PRO A 1 89 ? -1.689 -13.328 4.519 1.00 88.69 89 PRO A O 1
ATOM 738 N N . ASN A 1 90 ? -3.561 -12.348 3.785 1.00 89.62 90 ASN A N 1
ATOM 739 C CA . ASN A 1 90 ? -3.131 -12.326 2.384 1.00 89.62 90 ASN A CA 1
ATOM 740 C C . ASN A 1 90 ? -2.103 -11.202 2.176 1.00 89.62 90 ASN A C 1
ATOM 742 O O . ASN A 1 90 ? -2.455 -10.018 2.169 1.00 89.62 90 ASN A O 1
ATOM 746 N N . LYS A 1 91 ? -0.837 -11.583 1.978 1.00 88.38 91 LYS A N 1
ATOM 747 C CA . LYS A 1 91 ? 0.293 -10.659 1.818 1.00 88.38 91 LYS A CA 1
ATOM 748 C C . LYS A 1 91 ? 0.047 -9.601 0.740 1.00 88.38 91 LYS A C 1
ATOM 750 O O . LYS A 1 91 ? 0.212 -8.414 1.013 1.00 88.38 91 LYS A O 1
ATOM 755 N N . GLN A 1 92 ? -0.401 -10.007 -0.449 1.00 86.44 92 GLN A N 1
ATOM 756 C CA . GLN A 1 92 ? -0.616 -9.092 -1.572 1.00 86.44 92 GLN A CA 1
ATOM 757 C C . GLN A 1 92 ? -1.677 -8.038 -1.246 1.00 86.44 92 GLN A C 1
ATOM 759 O O . GLN A 1 92 ? -1.472 -6.851 -1.493 1.00 86.44 92 GLN A O 1
ATOM 764 N N . ARG A 1 93 ? -2.782 -8.443 -0.611 1.00 88.38 93 ARG A N 1
ATOM 765 C CA . ARG A 1 93 ? -3.849 -7.521 -0.193 1.00 88.38 93 ARG A CA 1
ATOM 766 C C . ARG A 1 93 ? -3.341 -6.462 0.788 1.00 88.38 93 ARG A C 1
ATOM 768 O O . ARG A 1 93 ? -3.698 -5.289 0.668 1.00 88.38 93 ARG A O 1
ATOM 775 N N . TYR A 1 94 ? -2.521 -6.870 1.755 1.00 90.38 94 TYR A N 1
ATOM 776 C CA . TYR A 1 94 ? -1.902 -5.951 2.710 1.00 90.38 94 TYR A CA 1
ATOM 777 C C . TYR A 1 94 ? -0.900 -5.019 2.008 1.00 90.38 94 TYR A C 1
ATOM 779 O O . TYR A 1 94 ? -0.965 -3.809 2.207 1.00 90.38 94 TYR A O 1
ATOM 787 N N . ILE A 1 95 ? -0.064 -5.528 1.096 1.00 88.25 95 ILE A N 1
ATOM 788 C CA . ILE A 1 95 ? 0.856 -4.699 0.295 1.00 88.25 95 ILE A CA 1
ATOM 789 C C . ILE A 1 95 ? 0.102 -3.626 -0.497 1.00 88.25 95 ILE A C 1
ATOM 791 O O . ILE A 1 95 ? 0.467 -2.453 -0.418 1.00 88.25 95 ILE A O 1
ATOM 795 N N . THR A 1 96 ? -0.963 -3.994 -1.215 1.00 84.81 96 THR A N 1
ATOM 796 C CA . THR A 1 96 ? -1.758 -3.041 -2.004 1.00 84.81 96 THR A CA 1
ATOM 797 C C . THR A 1 96 ? -2.329 -1.931 -1.124 1.00 84.81 96 THR A C 1
ATOM 799 O O . THR A 1 96 ? -2.176 -0.751 -1.435 1.00 84.81 96 THR A O 1
ATOM 802 N N . ARG A 1 97 ? -2.926 -2.287 0.022 1.00 87.38 97 ARG A N 1
ATOM 803 C CA . ARG A 1 97 ? -3.467 -1.301 0.972 1.00 87.38 97 ARG A CA 1
ATOM 804 C C . ARG A 1 97 ? -2.381 -0.414 1.568 1.00 87.38 97 ARG A C 1
ATOM 806 O O . ARG A 1 97 ? -2.580 0.791 1.675 1.00 87.38 97 ARG A O 1
ATOM 813 N N . PHE A 1 98 ? -1.244 -0.991 1.940 1.00 89.19 98 PHE A N 1
ATOM 814 C CA . PHE A 1 98 ? -0.112 -0.233 2.458 1.00 89.19 98 PHE A CA 1
ATOM 815 C C . PHE A 1 98 ? 0.377 0.796 1.434 1.00 89.19 98 PHE A C 1
ATOM 817 O O . PHE A 1 98 ? 0.513 1.968 1.771 1.00 89.19 98 PHE A O 1
ATOM 824 N N . ASN A 1 99 ? 0.580 0.386 0.179 1.00 85.69 99 ASN A N 1
ATOM 825 C CA . ASN A 1 99 ? 1.066 1.272 -0.881 1.00 85.69 99 ASN A CA 1
ATOM 826 C C . ASN A 1 99 ? 0.102 2.418 -1.184 1.00 85.69 99 ASN A C 1
ATOM 828 O O . ASN A 1 99 ? 0.550 3.506 -1.521 1.00 85.69 99 ASN A O 1
ATOM 832 N N . HIS A 1 100 ? -1.203 2.172 -1.074 1.00 82.06 100 HIS A N 1
ATOM 833 C CA . HIS A 1 100 ? -2.214 3.168 -1.402 1.00 82.06 100 HIS A CA 1
ATOM 834 C C . HIS A 1 100 ? -2.517 4.125 -0.237 1.00 82.06 100 HIS A C 1
ATOM 836 O O . HIS A 1 100 ? -2.734 5.308 -0.466 1.00 82.06 100 HIS A O 1
ATOM 842 N N . TYR A 1 101 ? -2.529 3.640 1.011 1.00 82.69 101 TYR A N 1
ATOM 843 C CA . TYR A 1 101 ? -3.002 4.433 2.156 1.00 82.69 101 TYR A CA 1
ATOM 844 C C . TYR A 1 101 ? -1.918 4.824 3.166 1.00 82.69 101 TYR A C 1
ATOM 846 O O . TYR A 1 101 ? -2.067 5.848 3.827 1.00 82.69 101 TYR A O 1
ATOM 854 N N . VAL A 1 102 ? -0.863 4.015 3.320 1.00 86.56 102 VAL A N 1
ATOM 855 C CA . VAL A 1 102 ? 0.171 4.218 4.354 1.00 86.56 102 VAL A CA 1
ATOM 856 C C . VAL A 1 102 ? 1.414 4.866 3.760 1.00 86.56 102 VAL A C 1
ATOM 858 O O . VAL A 1 102 ? 1.894 5.868 4.274 1.00 86.56 102 VAL A O 1
ATOM 861 N N . LEU A 1 103 ? 1.918 4.311 2.656 1.00 86.69 103 LEU A N 1
ATOM 862 C CA . LEU A 1 103 ? 3.148 4.766 2.018 1.00 86.69 103 LEU A CA 1
ATOM 863 C C . LEU A 1 103 ? 3.121 6.251 1.605 1.00 86.69 103 LEU A C 1
ATOM 865 O O . LEU A 1 103 ? 4.119 6.918 1.870 1.00 86.69 103 LEU A O 1
ATOM 869 N N . PRO A 1 104 ? 2.033 6.801 1.020 1.00 83.94 104 PRO A N 1
ATOM 870 C CA . PRO A 1 104 ? 2.007 8.207 0.607 1.00 83.94 104 PRO A CA 1
ATOM 871 C C . PRO A 1 104 ? 2.076 9.190 1.776 1.00 83.94 104 PRO A C 1
ATOM 873 O O . PRO A 1 104 ? 2.425 10.342 1.578 1.00 83.94 104 PRO A O 1
ATOM 876 N N . LYS A 1 105 ? 1.736 8.736 2.986 1.00 84.81 105 LYS A N 1
ATOM 877 C CA . LYS A 1 105 ? 1.682 9.559 4.199 1.00 84.81 105 LYS A CA 1
ATOM 878 C C . LYS A 1 105 ? 2.835 9.258 5.146 1.00 84.81 105 LYS A C 1
ATOM 880 O O . LYS A 1 105 ? 2.734 9.524 6.333 1.00 84.81 105 LYS A O 1
ATOM 885 N N . LYS A 1 106 ? 3.906 8.634 4.642 1.00 84.50 106 LYS A N 1
ATOM 886 C CA . LYS A 1 106 ? 5.038 8.165 5.450 1.00 84.50 106 LYS A CA 1
ATOM 887 C C . LYS A 1 106 ? 5.636 9.269 6.324 1.00 84.50 106 LYS A C 1
ATOM 889 O O . LYS A 1 106 ? 6.026 8.981 7.448 1.00 84.50 106 LYS A O 1
ATOM 894 N N . GLU A 1 107 ? 5.720 10.483 5.794 1.00 84.56 107 GLU A N 1
ATOM 895 C CA . GLU A 1 107 ? 6.327 11.640 6.462 1.00 84.56 107 GLU A CA 1
ATOM 896 C C . GLU A 1 107 ? 5.502 12.124 7.663 1.00 84.56 107 GLU A C 1
ATOM 898 O O . GLU A 1 107 ? 6.070 12.604 8.637 1.00 84.56 107 GLU A O 1
ATOM 903 N N . ASP A 1 108 ? 4.187 11.887 7.651 1.00 84.19 108 ASP A N 1
ATOM 904 C CA . ASP A 1 108 ? 3.271 12.258 8.737 1.00 84.19 108 ASP A CA 1
ATOM 905 C C . ASP A 1 108 ? 3.238 11.227 9.884 1.00 84.19 108 ASP A C 1
ATOM 907 O O . ASP A 1 108 ? 2.515 11.408 10.869 1.00 84.19 108 ASP A O 1
ATOM 911 N N . LEU A 1 109 ? 3.948 10.101 9.750 1.00 86.25 109 LEU A N 1
ATOM 912 C CA . LEU A 1 109 ? 3.876 8.979 10.689 1.00 86.25 109 LEU A CA 1
ATOM 913 C C . LEU A 1 109 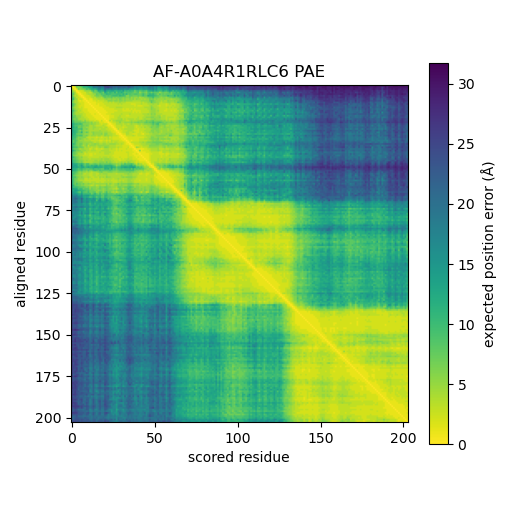? 4.994 9.041 11.723 1.00 86.25 109 LEU A C 1
ATOM 915 O O . LEU A 1 109 ? 6.158 9.290 11.409 1.00 86.25 109 LEU A O 1
ATOM 919 N N . LYS A 1 110 ? 4.658 8.697 12.968 1.00 88.75 110 LYS A N 1
ATOM 920 C CA . LYS A 1 110 ? 5.659 8.618 14.035 1.00 88.75 110 LYS A CA 1
ATOM 921 C C . LYS A 1 110 ? 6.559 7.403 13.837 1.00 88.75 110 LYS A C 1
ATOM 923 O O . LYS A 1 110 ? 6.098 6.295 13.545 1.00 88.75 110 LYS A O 1
ATOM 928 N N . GLU A 1 111 ? 7.846 7.576 14.121 1.00 87.50 111 GLU A N 1
ATOM 929 C CA . GLU A 1 111 ? 8.846 6.510 14.012 1.00 87.50 111 GLU A CA 1
ATOM 930 C C . GLU A 1 111 ? 8.491 5.276 14.864 1.00 87.50 111 GLU A C 1
ATOM 932 O O . GLU A 1 111 ? 8.641 4.129 14.433 1.00 87.50 111 GLU A O 1
ATOM 937 N N . GLN A 1 112 ? 7.923 5.494 16.054 1.00 87.94 112 GLN A N 1
ATOM 938 C CA . GLN A 1 112 ? 7.457 4.419 16.935 1.00 87.94 112 GLN A CA 1
ATOM 939 C C . GLN A 1 112 ? 6.430 3.504 16.246 1.00 87.94 112 GLN A C 1
ATOM 941 O O . GLN A 1 112 ? 6.490 2.275 16.368 1.00 87.94 112 GLN A O 1
ATOM 946 N N . THR A 1 113 ? 5.512 4.086 15.480 1.00 85.75 113 THR A N 1
ATOM 947 C CA . THR A 1 113 ? 4.413 3.367 14.823 1.00 85.75 113 THR A CA 1
ATOM 948 C C . THR A 1 113 ? 4.898 2.653 13.566 1.00 85.75 113 THR A C 1
ATOM 950 O O . THR A 1 113 ? 4.506 1.509 13.313 1.00 85.75 113 THR A O 1
ATOM 953 N N . ILE A 1 114 ? 5.852 3.255 12.848 1.00 88.31 114 ILE A N 1
ATOM 954 C CA . ILE A 1 114 ? 6.608 2.605 11.767 1.00 88.31 114 ILE A CA 1
ATOM 955 C C . ILE A 1 114 ? 7.320 1.349 12.291 1.00 88.31 114 ILE A C 1
ATOM 957 O O . ILE A 1 114 ? 7.182 0.259 11.724 1.00 88.31 114 ILE A O 1
ATOM 961 N N . ASN A 1 115 ? 8.023 1.465 13.419 1.00 89.75 115 ASN A N 1
ATOM 962 C CA . ASN A 1 115 ? 8.731 0.347 14.043 1.00 89.75 115 ASN A CA 1
ATOM 963 C C . ASN A 1 115 ? 7.773 -0.761 14.499 1.00 89.75 115 ASN A C 1
ATOM 965 O O . ASN A 1 115 ? 8.053 -1.950 14.306 1.00 89.75 115 ASN A O 1
ATOM 969 N N . LYS A 1 116 ? 6.608 -0.391 15.041 1.00 91.19 116 LYS A N 1
ATOM 970 C CA . LYS A 1 116 ? 5.555 -1.346 15.411 1.00 91.19 116 LYS A CA 1
ATOM 971 C C . LYS A 1 116 ? 5.032 -2.111 14.193 1.00 91.19 116 LYS A C 1
ATOM 973 O O . LYS A 1 116 ? 4.911 -3.337 14.261 1.00 91.19 116 LYS A O 1
ATOM 978 N N . LEU A 1 117 ? 4.789 -1.426 13.073 1.00 92.00 117 LEU A N 1
ATOM 979 C CA . LEU A 1 117 ? 4.394 -2.076 11.825 1.00 92.00 117 LEU A CA 1
ATOM 980 C C . LEU A 1 117 ? 5.458 -3.063 11.346 1.00 92.00 117 LEU A C 1
ATOM 982 O O . LEU A 1 117 ? 5.124 -4.206 11.043 1.00 92.00 117 LEU A O 1
ATOM 986 N N . ASN A 1 118 ? 6.724 -2.645 11.305 1.00 91.25 118 ASN A N 1
ATOM 987 C CA . ASN A 1 118 ? 7.820 -3.484 10.821 1.00 91.25 118 ASN A CA 1
ATOM 988 C C . ASN A 1 118 ? 7.961 -4.772 11.651 1.00 91.25 118 ASN A C 1
ATOM 990 O O . ASN A 1 118 ? 8.134 -5.851 11.081 1.00 91.25 118 ASN A O 1
ATOM 994 N N . LYS A 1 119 ? 7.803 -4.689 12.981 1.00 92.31 119 LYS A N 1
ATOM 995 C CA . LYS A 1 119 ? 7.793 -5.864 13.871 1.00 92.31 119 LYS A CA 1
ATOM 996 C C . LYS A 1 119 ? 6.639 -6.819 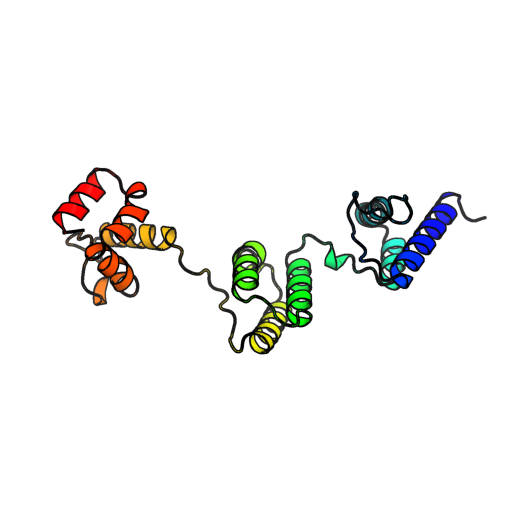13.554 1.00 92.31 119 LYS A C 1
ATOM 998 O O . LYS A 1 119 ? 6.862 -8.021 13.402 1.00 92.31 119 LYS A O 1
ATOM 1003 N N . VAL A 1 120 ? 5.413 -6.301 13.428 1.00 92.62 120 VAL A N 1
ATOM 1004 C CA . VAL A 1 120 ? 4.229 -7.127 13.119 1.00 92.62 120 VAL A CA 1
ATOM 1005 C C . VAL A 1 120 ? 4.332 -7.743 11.723 1.00 92.62 120 VAL A C 1
ATOM 1007 O O . VAL A 1 120 ? 4.031 -8.924 11.552 1.00 92.62 120 VAL A O 1
ATOM 1010 N N . TRP A 1 121 ? 4.820 -6.982 10.743 1.00 93.31 121 TRP A N 1
ATOM 1011 C CA . TRP A 1 121 ? 5.042 -7.460 9.381 1.00 93.31 121 TRP A CA 1
ATOM 1012 C C . TRP A 1 121 ? 6.045 -8.610 9.342 1.00 93.31 121 TRP A C 1
ATOM 1014 O O . TRP A 1 121 ? 5.741 -9.665 8.786 1.00 93.31 121 TRP A O 1
ATOM 1024 N N . LYS A 1 122 ? 7.200 -8.445 10.001 1.00 92.94 122 LYS A N 1
ATOM 1025 C CA . LYS A 1 122 ? 8.229 -9.488 10.096 1.00 92.94 122 LYS A CA 1
ATOM 1026 C C . LYS A 1 122 ? 7.690 -10.745 10.771 1.00 92.94 122 LYS A C 1
ATOM 1028 O O . LYS A 1 122 ? 7.939 -11.842 10.286 1.00 92.94 122 LYS A O 1
ATOM 1033 N N . LYS A 1 123 ? 6.887 -10.602 11.832 1.00 91.81 123 LYS A N 1
ATOM 1034 C CA . LYS A 1 123 ? 6.257 -11.743 12.516 1.00 91.81 123 LYS A CA 1
ATOM 1035 C C . LYS A 1 123 ? 5.282 -12.514 11.617 1.00 91.81 123 LYS A C 1
ATOM 1037 O O . LYS A 1 123 ? 5.192 -13.729 11.737 1.00 91.81 123 LYS A O 1
ATOM 1042 N N . LYS A 1 124 ? 4.528 -11.827 10.753 1.00 90.62 124 LYS A N 1
ATOM 1043 C CA . LYS A 1 124 ? 3.491 -12.456 9.912 1.00 90.62 124 LYS A CA 1
ATOM 1044 C C . LYS A 1 124 ? 4.009 -12.974 8.573 1.00 90.62 124 LYS A C 1
ATOM 1046 O O . LYS A 1 124 ? 3.480 -13.960 8.077 1.00 90.62 124 LYS A O 1
ATOM 1051 N N . PHE A 1 125 ? 5.006 -12.313 7.989 1.00 90.75 125 PHE A N 1
ATOM 1052 C CA . PHE A 1 125 ? 5.477 -12.600 6.631 1.00 90.75 125 PHE A CA 1
ATOM 1053 C C . PHE A 1 125 ? 6.962 -12.976 6.542 1.00 90.75 125 PHE A C 1
ATOM 1055 O O . PHE A 1 125 ? 7.431 -13.264 5.447 1.00 90.75 125 PHE A O 1
ATOM 1062 N N . GLY A 1 126 ? 7.710 -12.951 7.651 1.00 88.88 126 GLY A N 1
ATOM 1063 C CA . GLY A 1 126 ? 9.127 -13.338 7.694 1.00 88.88 126 GLY A CA 1
ATOM 1064 C C . GLY A 1 126 ? 10.107 -12.321 7.096 1.00 88.88 126 GLY A C 1
ATOM 1065 O O . GLY A 1 126 ? 11.307 -12.563 7.087 1.00 88.88 126 GLY A O 1
ATOM 1066 N N . GLU A 1 127 ? 9.634 -11.167 6.623 1.00 89.06 127 GLU A N 1
ATOM 1067 C CA . GLU A 1 127 ? 10.450 -10.169 5.921 1.00 89.06 127 GLU A CA 1
ATOM 1068 C C . GLU A 1 127 ? 10.242 -8.752 6.470 1.00 89.06 127 GLU A C 1
ATOM 1070 O O . GLU A 1 127 ? 9.265 -8.466 7.162 1.00 89.06 127 GLU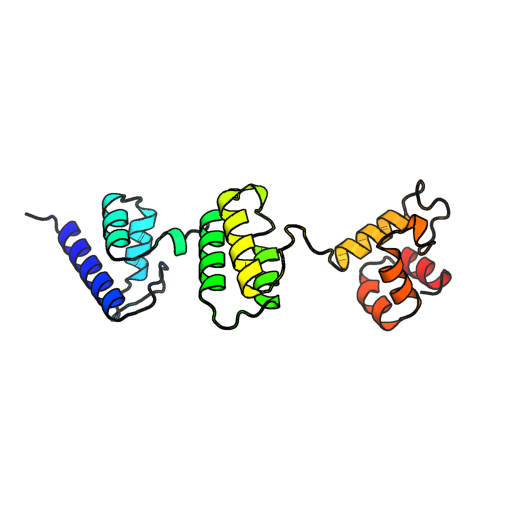 A O 1
ATOM 1075 N N . ILE A 1 128 ? 11.150 -7.836 6.129 1.00 85.38 128 ILE A N 1
ATOM 1076 C CA . ILE A 1 128 ? 11.009 -6.413 6.457 1.00 85.38 128 ILE A CA 1
ATOM 1077 C C . ILE A 1 128 ? 10.231 -5.716 5.337 1.00 85.38 128 ILE A C 1
ATOM 1079 O O . ILE A 1 128 ? 10.569 -5.833 4.156 1.00 85.38 128 ILE A O 1
ATOM 1083 N N . ARG A 1 129 ? 9.194 -4.950 5.700 1.00 86.75 129 ARG A N 1
ATOM 1084 C CA . ARG A 1 129 ? 8.434 -4.154 4.732 1.00 86.75 129 ARG A CA 1
ATOM 1085 C C . ARG A 1 129 ? 9.301 -3.012 4.203 1.00 86.75 129 ARG A C 1
ATOM 1087 O O . ARG A 1 129 ? 9.750 -2.156 4.956 1.00 86.75 129 ARG A O 1
ATOM 1094 N N . LYS A 1 130 ? 9.467 -2.957 2.881 1.00 86.31 130 LYS A N 1
ATOM 1095 C CA . LYS A 1 130 ? 10.073 -1.801 2.209 1.00 86.31 130 LYS A CA 1
ATOM 1096 C C . LYS A 1 130 ? 9.124 -0.600 2.246 1.00 86.31 130 LYS A C 1
ATOM 1098 O O . LYS A 1 130 ? 7.989 -0.694 1.790 1.00 86.31 130 LYS A O 1
ATOM 1103 N N . TRP A 1 131 ? 9.620 0.534 2.726 1.00 86.88 131 TRP A N 1
ATOM 1104 C CA . TRP A 1 131 ? 8.918 1.824 2.743 1.00 86.88 131 TRP A CA 1
ATOM 1105 C C . TRP A 1 131 ? 9.206 2.662 1.494 1.00 86.88 131 TRP A C 1
ATOM 1107 O O . TRP A 1 131 ? 9.235 3.888 1.542 1.00 86.88 131 TRP A O 1
ATOM 1117 N N . THR A 1 132 ? 9.466 1.986 0.380 1.00 82.38 132 THR A N 1
ATOM 1118 C CA . THR A 1 132 ? 9.686 2.593 -0.928 1.00 82.38 132 THR A CA 1
ATOM 1119 C C . THR A 1 132 ? 8.585 2.145 -1.875 1.00 82.38 132 THR A C 1
ATOM 1121 O O . THR A 1 132 ? 8.109 1.002 -1.809 1.00 82.38 132 THR A O 1
ATOM 1124 N N . LYS A 1 133 ? 8.156 3.063 -2.744 1.00 73.94 133 LYS A N 1
ATOM 1125 C CA . LYS A 1 133 ? 7.171 2.763 -3.782 1.00 73.94 133 LYS A CA 1
ATOM 1126 C C . LYS A 1 133 ? 7.789 1.735 -4.736 1.00 73.94 133 LYS A C 1
ATOM 1128 O O . LYS A 1 133 ? 8.909 1.955 -5.196 1.00 73.94 133 LYS A O 1
ATOM 1133 N N . PRO A 1 134 ? 7.120 0.601 -5.009 1.00 74.25 134 PRO A N 1
ATOM 1134 C CA . PRO A 1 134 ? 7.559 -0.261 -6.093 1.00 74.25 134 PRO A CA 1
ATOM 1135 C C . PRO A 1 134 ? 7.399 0.503 -7.410 1.00 74.25 134 PRO A C 1
ATOM 1137 O O . PRO A 1 134 ? 6.356 1.112 -7.640 1.00 74.25 134 PRO A O 1
ATOM 1140 N N . GLU A 1 135 ? 8.421 0.463 -8.261 1.00 80.56 135 GLU A N 1
ATOM 1141 C CA . GLU A 1 135 ? 8.345 1.054 -9.597 1.00 80.56 135 GLU A CA 1
ATOM 1142 C C . GLU A 1 135 ? 7.212 0.400 -10.387 1.00 80.56 135 GLU A C 1
ATOM 1144 O O . GLU A 1 135 ? 7.190 -0.822 -10.590 1.00 80.56 135 GLU A O 1
ATOM 1149 N N . THR A 1 136 ? 6.267 1.223 -10.825 1.00 85.12 136 THR A N 1
ATOM 1150 C CA . THR A 1 136 ? 5.186 0.791 -11.707 1.00 85.12 136 THR A CA 1
ATOM 1151 C C . THR A 1 136 ? 5.683 0.650 -13.147 1.00 85.12 136 THR A C 1
ATOM 1153 O O . THR A 1 136 ? 6.789 1.064 -13.492 1.00 85.12 136 THR A O 1
ATOM 1156 N N . VAL A 1 137 ? 4.864 0.046 -14.012 1.00 86.06 137 VAL A N 1
ATOM 1157 C CA . VAL A 1 137 ? 5.151 -0.017 -15.454 1.00 86.06 137 VAL A CA 1
ATOM 1158 C C . VAL A 1 137 ? 5.286 1.393 -16.035 1.00 86.06 137 VAL A C 1
ATOM 1160 O O . VAL A 1 137 ? 6.228 1.634 -16.778 1.00 86.06 137 VAL A O 1
ATOM 1163 N N . LEU A 1 138 ? 4.417 2.323 -15.627 1.00 88.12 138 LEU A N 1
ATOM 1164 C CA . LEU A 1 138 ? 4.479 3.729 -16.032 1.00 88.12 138 LEU A CA 1
ATOM 1165 C C . LEU A 1 138 ? 5.769 4.407 -15.569 1.00 88.12 138 LEU A C 1
ATOM 1167 O O . LEU A 1 138 ? 6.439 5.037 -16.380 1.00 88.12 138 LEU A O 1
ATOM 1171 N N . ASP A 1 139 ? 6.159 4.211 -14.303 1.00 88.88 139 ASP A N 1
ATOM 1172 C CA . ASP A 1 139 ? 7.416 4.768 -13.781 1.00 88.88 139 ASP A CA 1
ATOM 1173 C C . ASP A 1 139 ? 8.612 4.279 -14.626 1.00 88.88 139 ASP A C 1
ATOM 1175 O O . ASP A 1 139 ? 9.491 5.060 -14.976 1.00 88.88 139 ASP A O 1
ATOM 1179 N N . LYS A 1 140 ? 8.614 3.002 -15.036 1.00 91.94 140 LYS A N 1
ATOM 1180 C CA . LYS A 1 140 ? 9.665 2.434 -15.898 1.00 91.94 140 LYS A CA 1
ATOM 1181 C C . LYS A 1 140 ? 9.635 2.967 -17.325 1.00 91.94 140 LYS A C 1
ATOM 1183 O O . LYS A 1 140 ? 10.694 3.137 -17.915 1.00 91.94 140 LYS A O 1
ATOM 1188 N N . ILE A 1 141 ? 8.453 3.234 -17.882 1.00 93.12 141 ILE A N 1
ATOM 1189 C CA . ILE A 1 141 ? 8.324 3.871 -19.201 1.00 93.12 141 ILE A CA 1
ATOM 1190 C C . ILE A 1 141 ? 8.882 5.292 -19.149 1.00 93.12 141 ILE A C 1
ATOM 1192 O O . ILE A 1 141 ? 9.645 5.666 -20.032 1.00 93.12 141 ILE A O 1
ATOM 1196 N N . HIS A 1 142 ? 8.558 6.063 -18.108 1.00 92.94 142 HIS A N 1
ATOM 1197 C CA . HIS A 1 142 ? 9.112 7.405 -17.929 1.00 92.94 142 HIS A CA 1
ATOM 1198 C C . HIS A 1 142 ? 10.633 7.368 -17.799 1.00 92.94 142 HIS A C 1
ATOM 1200 O O . HIS A 1 142 ? 11.307 8.028 -18.580 1.00 92.94 142 HIS A O 1
ATOM 1206 N N . GLN A 1 143 ? 11.175 6.511 -16.927 1.00 92.56 143 GLN A N 1
ATOM 1207 C CA . GLN A 1 143 ? 12.625 6.309 -16.812 1.00 92.56 143 GLN A CA 1
ATOM 1208 C C . GLN A 1 143 ? 13.262 5.893 -18.146 1.00 92.56 143 GLN A C 1
ATOM 1210 O O . GLN A 1 143 ? 14.393 6.268 -18.449 1.00 92.56 143 GLN A O 1
ATOM 1215 N N . TRP A 1 144 ? 12.549 5.113 -18.961 1.00 94.75 144 TRP A N 1
ATOM 1216 C CA . TRP A 1 144 ? 13.035 4.685 -20.267 1.00 94.75 144 TRP A CA 1
ATOM 1217 C C . TRP A 1 144 ? 13.083 5.819 -21.286 1.00 94.75 144 TRP A C 1
ATOM 1219 O O . TRP A 1 144 ? 14.080 5.958 -21.994 1.00 94.75 144 TRP A O 1
ATOM 1229 N N . LYS A 1 145 ? 12.061 6.675 -21.313 1.00 94.62 145 LYS A N 1
ATOM 1230 C CA . LYS A 1 145 ? 12.074 7.891 -22.131 1.00 94.62 145 LYS A CA 1
ATOM 1231 C C . LYS A 1 145 ? 13.123 8.888 -21.647 1.00 94.62 145 LYS A C 1
ATOM 1233 O O . LYS A 1 145 ? 13.856 9.437 -22.459 1.00 94.62 145 LYS A O 1
ATOM 1238 N N . GLU A 1 146 ? 13.250 9.077 -20.337 1.00 93.94 146 GLU A N 1
ATOM 1239 C CA . GLU A 1 146 ? 14.309 9.903 -19.752 1.00 93.94 146 GLU A CA 1
ATOM 1240 C C . GLU A 1 146 ? 15.688 9.398 -20.178 1.00 93.94 146 GLU A C 1
ATOM 1242 O O . GLU A 1 146 ? 16.503 10.188 -20.638 1.00 93.94 146 GLU A O 1
ATOM 1247 N N . PHE A 1 147 ? 15.933 8.085 -20.121 1.00 94.12 147 PHE A N 1
ATOM 1248 C CA . PHE A 1 147 ? 17.167 7.489 -20.637 1.00 94.12 147 PHE A CA 1
ATOM 1249 C C . PHE A 1 147 ? 17.369 7.766 -22.136 1.00 94.12 147 PHE A C 1
ATOM 1251 O O . PHE A 1 147 ? 18.468 8.125 -22.553 1.00 94.12 147 PHE A O 1
ATOM 1258 N N . ARG A 1 148 ? 16.319 7.621 -22.952 1.00 92.69 148 ARG A N 1
ATOM 1259 C CA . ARG A 1 148 ? 16.366 7.868 -24.402 1.00 92.69 148 ARG A CA 1
ATOM 1260 C C . ARG A 1 148 ? 16.772 9.306 -24.746 1.00 92.69 148 ARG A C 1
ATOM 1262 O O . ARG A 1 148 ? 17.467 9.505 -25.741 1.00 92.69 148 ARG A O 1
ATOM 1269 N N . TYR A 1 149 ? 16.322 10.285 -23.965 1.00 93.12 149 TYR A N 1
ATOM 1270 C CA . TYR A 1 149 ? 16.575 11.711 -24.208 1.00 93.12 149 TYR A CA 1
ATOM 1271 C C . TYR A 1 149 ? 17.735 12.286 -23.379 1.00 93.12 149 TYR A C 1
ATOM 1273 O O . TYR A 1 149 ? 18.045 13.468 -23.495 1.00 93.12 149 TYR A O 1
ATOM 1281 N N . ASN A 1 150 ? 18.392 11.479 -22.543 1.00 91.69 150 ASN A N 1
ATOM 1282 C CA . ASN A 1 150 ? 19.506 11.935 -21.720 1.00 91.69 150 ASN A CA 1
ATOM 1283 C C . ASN A 1 150 ? 20.833 11.840 -22.481 1.00 91.69 150 ASN A C 1
ATOM 1285 O O . ASN A 1 150 ? 21.516 10.819 -22.429 1.00 91.69 150 ASN A O 1
ATOM 1289 N N . GLU A 1 151 ? 21.233 12.941 -23.112 1.00 90.75 151 GLU A N 1
ATOM 1290 C CA . GLU A 1 151 ? 22.466 13.041 -23.909 1.00 90.75 151 GLU A CA 1
ATOM 1291 C C . GLU A 1 151 ? 23.749 12.741 -23.115 1.00 90.75 151 GLU A C 1
ATOM 1293 O O . GLU A 1 151 ? 24.741 12.300 -23.688 1.00 90.75 151 GLU A O 1
ATOM 1298 N N . LYS A 1 152 ? 23.744 12.923 -21.784 1.00 89.50 152 LYS A N 1
ATOM 1299 C CA . LYS A 1 152 ? 24.922 12.643 -20.943 1.00 89.50 152 LYS A CA 1
ATOM 1300 C C . LYS A 1 152 ? 25.178 11.148 -20.771 1.00 89.50 152 LYS A C 1
ATOM 1302 O O . LYS A 1 152 ? 26.325 10.741 -20.626 1.00 89.50 152 LYS A O 1
ATOM 1307 N N . ILE A 1 153 ? 24.113 10.350 -20.708 1.00 87.88 153 ILE A N 1
ATOM 1308 C CA . ILE A 1 153 ? 24.188 8.904 -20.435 1.00 87.88 153 ILE A CA 1
ATOM 1309 C C . ILE A 1 153 ? 24.002 8.095 -21.726 1.00 87.88 153 ILE A C 1
ATOM 1311 O O . ILE A 1 153 ? 24.539 6.997 -21.847 1.00 87.88 153 ILE A O 1
ATOM 1315 N N . ASN A 1 154 ? 23.264 8.644 -22.688 1.00 89.62 154 ASN A N 1
ATOM 1316 C CA . ASN A 1 154 ? 22.913 8.024 -23.957 1.00 89.62 154 ASN A CA 1
ATOM 1317 C C . ASN A 1 154 ? 23.104 9.031 -25.108 1.00 89.62 154 ASN A C 1
ATOM 1319 O O . ASN A 1 154 ? 22.126 9.528 -25.672 1.00 89.62 154 ASN A O 1
ATOM 1323 N N . PRO A 1 155 ? 24.360 9.355 -25.458 1.00 87.88 155 PRO A N 1
ATOM 1324 C CA . PRO A 1 155 ? 24.661 10.337 -26.500 1.00 87.88 155 PRO A CA 1
ATOM 1325 C C . PRO A 1 155 ? 24.180 9.892 -27.888 1.00 87.88 155 PRO A C 1
ATOM 1327 O O . PRO A 1 155 ? 23.853 10.721 -28.729 1.00 87.88 155 PRO A O 1
ATOM 1330 N N . GLU A 1 156 ? 24.096 8.582 -28.128 1.00 87.81 156 GLU A N 1
ATOM 1331 C CA . GLU A 1 156 ? 23.612 8.021 -29.394 1.00 87.81 156 GLU A CA 1
ATOM 1332 C C . GLU A 1 156 ? 22.081 8.043 -29.508 1.00 87.81 156 GLU A C 1
ATOM 1334 O O . GLU A 1 156 ? 21.538 7.784 -30.581 1.00 87.81 156 GLU A O 1
ATOM 1339 N N . GLY A 1 157 ? 21.373 8.326 -28.408 1.00 88.81 157 GLY A N 1
ATOM 1340 C CA . GLY A 1 157 ? 19.918 8.378 -28.387 1.00 88.81 157 GLY A CA 1
ATOM 1341 C C . GLY A 1 157 ? 19.259 7.043 -28.735 1.00 88.81 157 GLY A C 1
ATOM 1342 O O . GLY A 1 157 ? 18.214 7.035 -29.376 1.00 88.81 157 GLY A O 1
ATOM 1343 N N . LYS A 1 158 ? 19.847 5.911 -28.340 1.00 92.00 158 LYS A N 1
ATOM 1344 C CA . LYS A 1 158 ? 19.254 4.587 -28.593 1.00 92.00 158 LYS A CA 1
ATOM 1345 C C . LYS A 1 158 ? 18.148 4.268 -27.592 1.00 92.00 158 LYS A C 1
ATOM 1347 O O . LYS A 1 158 ? 18.211 4.671 -26.428 1.00 92.00 158 LYS A O 1
ATOM 1352 N N . TRP A 1 159 ? 17.155 3.486 -27.999 1.00 92.50 159 TRP A N 1
ATOM 1353 C CA . TRP A 1 159 ? 16.144 2.943 -27.088 1.00 92.50 159 TRP A CA 1
ATOM 1354 C C . TRP A 1 159 ? 16.677 1.781 -26.244 1.00 92.50 159 TRP A C 1
ATOM 1356 O O . TRP A 1 159 ? 16.110 1.474 -25.198 1.00 92.50 159 TRP A O 1
ATOM 1366 N N . ILE A 1 160 ? 17.781 1.141 -26.622 1.00 92.50 160 ILE A N 1
ATOM 1367 C CA . ILE A 1 160 ? 18.459 0.160 -25.767 1.00 92.50 160 ILE A CA 1
ATOM 1368 C C . ILE A 1 160 ? 19.975 0.284 -25.856 1.00 92.50 160 ILE A C 1
ATOM 1370 O O . ILE A 1 160 ? 20.543 0.412 -26.935 1.00 92.50 160 ILE A O 1
ATOM 1374 N N . ASP A 1 161 ? 20.624 0.172 -24.704 1.00 91.25 161 ASP A N 1
ATOM 1375 C CA . ASP A 1 161 ? 22.077 0.161 -24.572 1.00 91.25 161 ASP A CA 1
ATOM 1376 C C . ASP A 1 161 ? 22.499 -0.907 -23.546 1.00 91.25 161 ASP A C 1
ATOM 1378 O O . ASP A 1 161 ? 21.689 -1.718 -23.092 1.00 91.25 161 ASP A O 1
ATOM 1382 N N . THR A 1 162 ? 23.774 -0.956 -23.182 1.00 88.56 162 THR A N 1
ATOM 1383 C CA . THR A 1 162 ? 24.344 -1.905 -22.236 1.00 88.56 162 THR A CA 1
ATOM 1384 C C . THR A 1 162 ? 23.785 -1.728 -20.822 1.00 88.56 162 THR A C 1
ATOM 1386 O O . THR A 1 162 ? 23.377 -0.648 -20.384 1.00 88.56 162 THR A O 1
ATOM 1389 N N . ARG A 1 163 ? 23.842 -2.812 -20.036 1.00 90.12 163 ARG A N 1
ATOM 1390 C CA . ARG A 1 163 ? 23.459 -2.796 -18.615 1.00 90.12 163 ARG A CA 1
ATOM 1391 C C . ARG A 1 163 ? 24.241 -1.758 -17.799 1.00 90.12 163 ARG A C 1
ATOM 1393 O O . ARG A 1 163 ? 23.711 -1.279 -16.802 1.00 90.12 163 ARG A O 1
ATOM 1400 N N . LYS A 1 164 ? 25.467 -1.407 -18.204 1.00 89.19 164 LYS A N 1
ATOM 1401 C CA . LYS A 1 164 ? 26.283 -0.389 -17.529 1.00 89.19 164 LYS A CA 1
ATOM 1402 C C . LYS A 1 164 ? 25.615 0.991 -17.578 1.00 89.19 164 LYS A C 1
ATOM 1404 O O . LYS A 1 164 ? 25.590 1.668 -16.558 1.00 89.19 164 LYS A O 1
ATOM 1409 N N . ASN A 1 165 ? 25.018 1.347 -18.716 1.00 88.12 165 ASN A N 1
ATOM 1410 C CA . ASN A 1 165 ? 24.423 2.667 -18.938 1.00 88.12 165 ASN A CA 1
ATOM 1411 C C . ASN A 1 165 ? 22.963 2.728 -18.458 1.00 88.12 165 ASN A C 1
ATOM 1413 O O . ASN A 1 165 ? 22.560 3.688 -17.810 1.00 88.12 165 ASN A O 1
ATOM 1417 N N . MET A 1 166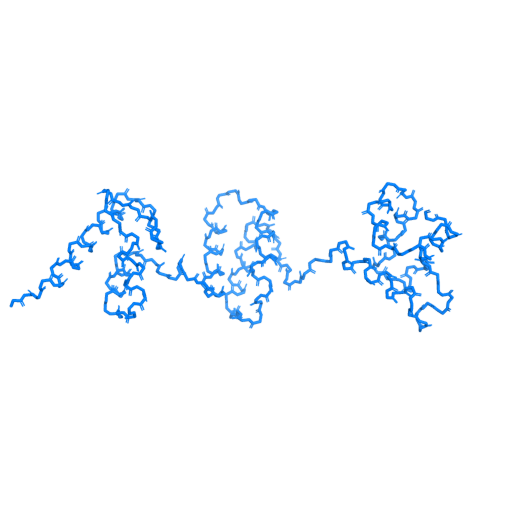 ? 22.175 1.673 -18.693 1.00 89.69 166 MET A N 1
ATOM 1418 C CA . MET A 1 166 ? 20.752 1.633 -18.302 1.00 89.69 166 MET A CA 1
ATOM 1419 C C . MET A 1 166 ? 20.505 1.129 -16.868 1.00 89.69 166 MET A C 1
ATOM 1421 O O . MET A 1 166 ? 19.398 1.244 -16.334 1.00 89.69 166 MET A O 1
ATOM 1425 N N . GLY A 1 167 ? 21.491 0.480 -16.247 1.00 90.69 167 GLY A N 1
ATOM 1426 C CA . GLY A 1 167 ? 21.376 -0.088 -14.906 1.00 90.69 167 GLY A CA 1
ATOM 1427 C C . GLY A 1 167 ? 20.231 -1.101 -14.768 1.00 90.69 167 GLY A C 1
ATOM 1428 O O . GLY A 1 167 ? 20.136 -2.088 -15.503 1.00 90.69 167 GLY A O 1
ATOM 1429 N N . LYS A 1 168 ? 19.344 -0.864 -13.792 1.00 88.12 168 LYS A N 1
ATOM 1430 C CA . LYS A 1 168 ? 18.209 -1.751 -13.464 1.00 88.12 168 LYS A CA 1
ATOM 1431 C C . LYS A 1 168 ? 17.134 -1.786 -14.555 1.00 88.12 168 LYS A C 1
ATOM 1433 O O . LYS A 1 168 ? 16.399 -2.772 -14.639 1.00 88.12 168 LYS A O 1
ATOM 1438 N N . LEU A 1 169 ? 17.066 -0.754 -15.399 1.00 92.31 169 LEU A N 1
ATOM 1439 C CA . LEU A 1 169 ? 16.091 -0.652 -16.482 1.00 92.31 169 LEU A CA 1
ATOM 1440 C C . LEU A 1 169 ? 16.388 -1.645 -17.619 1.00 92.31 169 LEU A C 1
ATOM 1442 O O . LEU A 1 169 ? 15.457 -2.173 -18.229 1.00 92.31 169 LEU A O 1
ATOM 1446 N N . TYR A 1 170 ? 17.669 -1.972 -17.841 1.00 94.00 170 TYR A N 1
ATOM 1447 C CA . TYR A 1 170 ? 18.133 -2.828 -18.940 1.00 94.00 170 TYR A CA 1
ATOM 1448 C C . TYR A 1 170 ? 17.317 -4.113 -19.090 1.00 94.00 170 TYR A C 1
ATOM 1450 O O . TYR A 1 170 ? 16.809 -4.410 -20.165 1.00 94.00 170 TYR A O 1
ATOM 1458 N N . GLY A 1 171 ? 17.152 -4.877 -18.005 1.00 93.19 171 GLY A N 1
ATOM 1459 C CA . GLY A 1 171 ? 16.457 -6.166 -18.069 1.00 93.19 171 GLY A CA 1
ATOM 1460 C C . GLY A 1 171 ? 14.988 -6.027 -18.471 1.00 93.19 171 GLY A C 1
ATOM 1461 O O . GLY A 1 171 ? 14.456 -6.870 -19.188 1.00 93.19 171 GLY A O 1
ATOM 1462 N N . TRP A 1 172 ? 14.335 -4.945 -18.046 1.00 94.00 172 TRP A N 1
ATOM 1463 C CA . TRP A 1 172 ? 12.932 -4.686 -18.356 1.00 94.00 172 TRP A CA 1
ATOM 1464 C C . TRP A 1 172 ? 12.726 -4.261 -19.819 1.00 94.00 172 TRP A C 1
ATOM 1466 O O . TRP A 1 172 ? 11.735 -4.679 -20.427 1.00 94.00 172 TRP A O 1
ATOM 1476 N N . VAL A 1 173 ? 13.667 -3.494 -20.384 1.00 94.31 173 VAL A N 1
ATOM 1477 C CA . VAL A 1 173 ? 13.678 -3.084 -21.803 1.00 94.31 173 VAL A CA 1
ATOM 1478 C C . VAL A 1 173 ? 14.069 -4.250 -22.708 1.00 94.31 173 VAL A C 1
ATOM 1480 O O . VAL A 1 173 ? 13.393 -4.526 -23.694 1.00 94.31 173 VAL A O 1
ATOM 1483 N N . TYR A 1 174 ? 15.100 -5.006 -22.329 1.00 94.00 174 TYR A N 1
ATOM 1484 C CA . TYR A 1 174 ? 15.583 -6.161 -23.083 1.00 94.00 174 TYR A CA 1
ATOM 1485 C C . TYR A 1 174 ? 14.498 -7.225 -23.295 1.00 94.00 174 TYR A C 1
ATOM 1487 O O . TYR A 1 174 ? 14.360 -7.766 -24.389 1.00 94.00 174 TYR A O 1
ATOM 1495 N N . VAL A 1 175 ? 13.685 -7.499 -22.268 1.00 93.38 175 VAL A N 1
ATOM 1496 C CA . VAL A 1 175 ? 12.544 -8.419 -22.396 1.00 93.38 175 VAL A CA 1
ATOM 1497 C C . VAL A 1 175 ? 11.545 -7.919 -23.438 1.00 93.38 175 VAL A C 1
ATOM 1499 O O . VAL A 1 175 ? 11.072 -8.719 -24.234 1.00 93.38 175 VAL A O 1
ATOM 1502 N N . ARG A 1 176 ? 11.249 -6.616 -23.474 1.00 94.44 176 ARG A N 1
ATOM 1503 C CA . ARG A 1 176 ? 10.301 -6.030 -24.439 1.00 94.44 176 ARG A CA 1
ATOM 1504 C C . ARG A 1 176 ? 10.817 -6.059 -25.863 1.00 94.44 176 ARG A C 1
ATOM 1506 O O . ARG A 1 176 ? 10.044 -6.358 -26.756 1.00 94.44 176 ARG A O 1
ATOM 1513 N N . LYS A 1 177 ? 12.122 -5.865 -26.050 1.00 93.88 177 LYS A N 1
ATOM 1514 C CA . LYS A 1 177 ? 12.762 -6.039 -27.356 1.00 93.88 177 LYS A CA 1
ATOM 1515 C C . LYS A 1 177 ? 12.590 -7.457 -27.917 1.00 93.88 177 LYS A C 1
ATOM 1517 O O . LYS A 1 177 ? 12.555 -7.648 -29.123 1.00 93.88 177 LYS A O 1
ATOM 1522 N N . ARG A 1 178 ? 12.514 -8.475 -27.053 1.00 93.31 178 ARG A N 1
ATOM 1523 C CA . ARG A 1 178 ? 12.398 -9.886 -27.474 1.00 93.31 178 ARG A CA 1
ATOM 1524 C C . ARG A 1 178 ? 10.964 -10.412 -27.485 1.00 93.31 178 ARG A C 1
ATOM 1526 O O . ARG A 1 178 ? 10.698 -11.414 -28.139 1.00 93.31 178 ARG A O 1
ATOM 1533 N N . ASP A 1 179 ? 10.065 -9.775 -26.746 1.00 94.00 179 ASP A N 1
ATOM 1534 C CA . ASP A 1 179 ? 8.703 -10.240 -26.498 1.00 94.00 179 ASP A CA 1
ATOM 1535 C C . ASP A 1 179 ? 7.696 -9.197 -26.998 1.00 94.00 179 ASP A C 1
ATOM 1537 O O . ASP A 1 179 ? 7.345 -8.243 -26.293 1.00 94.00 179 ASP A O 1
ATOM 1541 N N . LYS A 1 180 ? 7.213 -9.415 -28.229 1.00 91.00 180 LYS A N 1
ATOM 1542 C CA . LYS A 1 180 ? 6.270 -8.520 -28.914 1.00 91.00 180 LYS A CA 1
ATOM 1543 C C . LYS A 1 180 ? 4.975 -8.311 -28.128 1.00 91.00 180 LYS A C 1
ATOM 1545 O O . LYS A 1 180 ? 4.426 -7.215 -28.163 1.00 91.00 180 LYS A O 1
ATOM 1550 N N . GLN A 1 181 ? 4.507 -9.322 -27.388 1.00 92.44 181 GLN A N 1
ATOM 1551 C CA . GLN A 1 181 ? 3.294 -9.200 -26.572 1.00 92.44 181 GLN A CA 1
ATOM 1552 C C . GLN A 1 181 ? 3.520 -8.245 -25.398 1.00 92.44 181 GLN A C 1
ATOM 1554 O O . GLN A 1 181 ? 2.681 -7.402 -25.091 1.00 92.44 181 GLN A O 1
ATOM 1559 N N . LYS A 1 182 ? 4.679 -8.325 -24.738 1.00 91.31 182 LYS A N 1
ATOM 1560 C CA . LYS A 1 182 ? 5.007 -7.386 -23.653 1.00 91.31 182 LYS A CA 1
ATOM 1561 C C . LYS A 1 182 ? 5.273 -5.975 -24.151 1.00 91.31 182 LYS A C 1
ATOM 1563 O O . LYS A 1 182 ? 5.021 -5.032 -23.399 1.00 91.31 182 LYS A O 1
ATOM 1568 N N . MET A 1 183 ? 5.785 -5.833 -25.373 1.00 93.25 183 MET A N 1
ATOM 1569 C CA . MET A 1 183 ? 5.941 -4.528 -26.008 1.00 93.25 183 MET A CA 1
ATOM 1570 C C . MET A 1 183 ? 4.579 -3.922 -26.365 1.00 93.25 183 MET A C 1
ATOM 1572 O O . MET A 1 183 ? 4.321 -2.771 -26.020 1.00 93.25 183 MET A O 1
ATOM 1576 N N . SER A 1 184 ? 3.662 -4.704 -26.947 1.00 91.69 184 SER A N 1
ATOM 1577 C CA . SER A 1 184 ? 2.341 -4.208 -27.354 1.00 91.69 184 SER A CA 1
ATOM 1578 C C . SER A 1 184 ? 1.513 -3.662 -26.191 1.00 91.69 184 SER A C 1
ATOM 1580 O O . SER A 1 184 ? 0.795 -2.684 -26.370 1.00 91.69 184 SER A O 1
ATOM 1582 N N . LEU A 1 185 ? 1.664 -4.229 -24.988 1.00 92.62 185 LEU A N 1
ATOM 1583 C CA . LEU A 1 185 ? 0.980 -3.766 -23.771 1.00 92.62 185 LEU A CA 1
ATOM 1584 C C . LEU A 1 185 ? 1.343 -2.339 -23.336 1.00 92.62 185 LEU A C 1
ATOM 1586 O O . LEU A 1 185 ? 0.675 -1.802 -22.460 1.00 92.62 185 LEU A O 1
ATOM 1590 N N . ILE A 1 186 ? 2.415 -1.751 -23.872 1.00 93.00 186 ILE A N 1
ATOM 1591 C CA . ILE A 1 186 ? 2.874 -0.414 -23.472 1.00 93.00 186 ILE A CA 1
ATOM 1592 C C . ILE A 1 186 ? 2.958 0.579 -24.635 1.00 93.00 186 ILE A C 1
ATOM 1594 O O . ILE A 1 186 ? 3.321 1.731 -24.402 1.00 93.00 186 ILE A O 1
ATOM 1598 N N . LEU A 1 187 ? 2.639 0.160 -25.868 1.00 91.25 187 LEU A N 1
ATOM 1599 C CA . LEU A 1 187 ? 2.767 0.999 -27.068 1.00 91.25 187 LEU A CA 1
ATOM 1600 C C . LEU A 1 187 ? 1.912 2.268 -27.005 1.00 91.25 187 LEU A C 1
ATOM 1602 O O . LEU A 1 187 ? 2.322 3.289 -27.543 1.00 91.25 187 LEU A O 1
ATOM 1606 N N . GLU A 1 188 ? 0.775 2.234 -26.304 1.00 93.06 188 GLU A N 1
ATOM 1607 C CA . GLU A 1 188 ? -0.100 3.401 -26.115 1.00 93.06 188 GLU A CA 1
ATOM 1608 C C . GLU A 1 188 ? 0.596 4.588 -25.432 1.00 93.06 188 GLU A C 1
ATOM 1610 O O . GLU A 1 188 ? 0.178 5.733 -25.586 1.00 93.06 188 GLU A O 1
ATOM 1615 N N . HIS A 1 189 ? 1.685 4.333 -24.703 1.00 93.38 189 HIS A N 1
ATOM 1616 C CA . HIS A 1 189 ? 2.458 5.370 -24.029 1.00 93.38 189 HIS A CA 1
ATOM 1617 C C . HIS A 1 189 ? 3.532 6.005 -24.920 1.00 93.38 189 HIS A C 1
ATOM 1619 O O . HIS A 1 189 ? 4.233 6.910 -24.462 1.00 93.38 189 HIS A O 1
ATOM 1625 N N . PHE A 1 190 ? 3.686 5.558 -26.169 1.00 94.38 190 PHE A N 1
ATOM 1626 C CA . PHE A 1 190 ? 4.658 6.087 -27.125 1.00 94.38 190 PHE A CA 1
ATOM 1627 C C . PHE A 1 190 ? 3.954 6.845 -28.248 1.00 94.38 190 PHE A C 1
ATOM 1629 O O . PHE A 1 190 ? 2.896 6.450 -28.735 1.00 94.38 190 PHE A O 1
ATOM 1636 N N . ASN A 1 191 ? 4.545 7.955 -28.677 1.00 94.62 191 ASN A N 1
ATOM 1637 C CA . ASN A 1 191 ? 4.052 8.699 -29.826 1.00 94.62 191 ASN A CA 1
ATOM 1638 C C . ASN A 1 191 ? 4.487 8.024 -31.141 1.00 94.62 191 ASN A C 1
ATOM 1640 O O . ASN A 1 191 ? 5.370 7.168 -31.170 1.00 94.62 191 ASN A O 1
ATOM 1644 N N . LYS A 1 192 ? 3.891 8.439 -32.265 1.00 94.75 192 LYS A N 1
ATOM 1645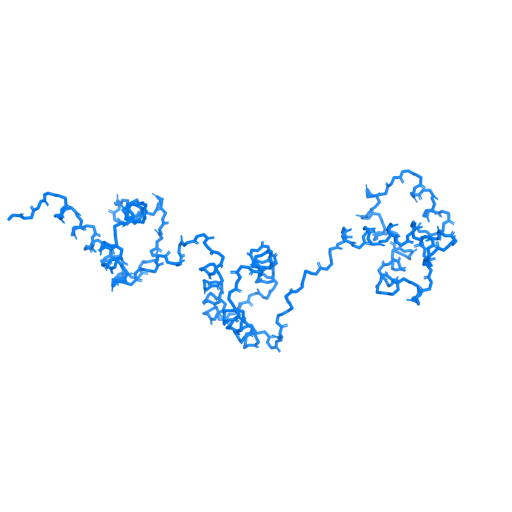 C CA . LYS A 1 192 ? 4.161 7.839 -33.586 1.00 94.75 192 LYS A CA 1
ATOM 1646 C C . LYS A 1 192 ? 5.647 7.854 -33.972 1.00 94.75 192 LYS A C 1
ATOM 1648 O O . LYS A 1 192 ? 6.117 6.908 -34.600 1.00 94.75 192 LYS A O 1
ATOM 1653 N N . LYS A 1 193 ? 6.379 8.908 -33.595 1.00 93.94 193 LYS A N 1
ATOM 1654 C CA . LYS A 1 193 ? 7.816 9.030 -33.869 1.00 93.94 193 LYS A CA 1
ATOM 1655 C C . LYS A 1 193 ? 8.608 8.014 -33.045 1.00 93.94 193 LYS A C 1
ATOM 1657 O O . LYS A 1 193 ? 9.374 7.249 -33.617 1.00 93.94 193 LYS A O 1
ATOM 1662 N N . GLU A 1 194 ? 8.366 7.959 -31.738 1.00 93.62 194 GLU A N 1
ATOM 1663 C CA . GLU A 1 194 ? 9.012 7.011 -30.823 1.00 93.62 194 GLU A CA 1
ATOM 1664 C C . GLU A 1 194 ? 8.741 5.556 -31.239 1.00 93.62 194 GLU A C 1
ATOM 1666 O O . GLU A 1 194 ? 9.661 4.747 -31.268 1.00 93.62 194 GLU A O 1
ATOM 1671 N N . ILE A 1 195 ? 7.506 5.230 -31.638 1.00 94.06 195 ILE A N 1
ATOM 1672 C CA . ILE A 1 195 ? 7.147 3.890 -32.132 1.00 94.06 195 ILE A CA 1
ATOM 1673 C C . ILE A 1 195 ? 7.951 3.532 -33.388 1.00 94.06 195 ILE A C 1
ATOM 1675 O O . ILE A 1 195 ? 8.467 2.420 -33.487 1.00 94.06 195 ILE A O 1
ATOM 1679 N N . SER A 1 196 ? 8.090 4.461 -34.339 1.00 93.94 196 SER A N 1
ATOM 1680 C CA . SER A 1 196 ? 8.886 4.228 -35.550 1.00 93.94 196 SER A CA 1
ATOM 1681 C C . SER A 1 196 ? 10.370 4.013 -35.231 1.00 93.94 196 SER A C 1
ATOM 1683 O O . SER A 1 196 ? 11.006 3.139 -35.818 1.00 93.94 196 SER A O 1
ATOM 1685 N N . GLU A 1 197 ? 10.924 4.772 -34.284 1.00 93.25 197 GLU A N 1
ATOM 1686 C CA . GLU A 1 197 ? 12.302 4.584 -33.814 1.00 93.25 197 GLU A CA 1
ATOM 1687 C C . GLU A 1 197 ? 12.493 3.219 -33.134 1.00 93.25 197 GLU A C 1
ATOM 1689 O O . GLU A 1 197 ? 13.434 2.497 -33.457 1.00 93.25 197 GLU A O 1
ATOM 1694 N N . LEU A 1 198 ? 11.564 2.823 -32.261 1.00 93.88 198 LEU A N 1
ATOM 1695 C CA . LEU A 1 198 ? 11.572 1.520 -31.593 1.00 93.88 198 LEU A CA 1
ATOM 1696 C C . LEU A 1 198 ? 11.550 0.361 -32.600 1.00 93.88 198 LEU A C 1
ATOM 1698 O O . LEU A 1 198 ? 12.335 -0.579 -32.477 1.00 93.88 198 LEU A O 1
ATOM 1702 N N . GLN A 1 199 ? 10.714 0.453 -33.637 1.00 92.12 199 GLN A N 1
ATOM 1703 C CA . GLN A 1 199 ? 10.665 -0.546 -34.710 1.00 92.12 199 GLN A CA 1
ATOM 1704 C C . GLN A 1 199 ? 11.989 -0.638 -35.478 1.00 92.12 199 GLN A C 1
ATOM 1706 O O . GLN A 1 199 ? 12.457 -1.742 -35.757 1.00 92.12 199 GLN A O 1
ATOM 1711 N N . LYS A 1 200 ? 12.629 0.502 -35.781 1.00 92.69 200 LYS A N 1
ATOM 1712 C CA . LYS A 1 200 ? 13.952 0.529 -36.437 1.00 92.69 200 LYS A CA 1
ATOM 1713 C C . LYS A 1 200 ? 15.033 -0.142 -35.589 1.00 92.69 200 LYS A C 1
ATOM 1715 O O . LYS A 1 200 ? 15.947 -0.749 -36.137 1.00 92.69 200 LYS A O 1
ATOM 1720 N N . GLU A 1 201 ? 14.915 -0.073 -34.266 1.00 91.25 201 GLU A N 1
ATOM 1721 C CA . GLU A 1 201 ? 15.829 -0.738 -33.332 1.00 91.25 201 GLU A CA 1
ATOM 1722 C C . GLU A 1 201 ? 15.480 -2.211 -33.043 1.00 91.25 201 GLU A C 1
ATOM 1724 O O . GLU A 1 201 ? 16.209 -2.885 -32.302 1.00 91.25 201 GLU A O 1
ATOM 1729 N N . GLY A 1 202 ? 14.405 -2.730 -33.645 1.00 89.44 202 GLY A N 1
ATOM 1730 C CA . GLY A 1 202 ? 13.998 -4.133 -33.568 1.00 89.44 202 GLY A CA 1
ATOM 1731 C C . GLY A 1 202 ? 13.177 -4.497 -32.330 1.00 89.44 202 GLY A C 1
ATOM 1732 O O . GLY A 1 202 ? 13.341 -5.608 -31.825 1.00 89.44 202 GLY A O 1
ATOM 1733 N N . PHE A 1 203 ? 12.362 -3.567 -31.819 1.00 90.31 203 PHE A N 1
ATOM 1734 C CA . PHE A 1 203 ? 11.332 -3.828 -30.801 1.00 90.31 203 PHE A CA 1
ATOM 1735 C C . PHE A 1 203 ? 10.017 -4.353 -31.395 1.00 90.31 203 PHE A C 1
ATOM 1737 O O . PHE A 1 203 ? 9.725 -4.061 -32.577 1.00 90.31 203 PHE A O 1
#

Radius of gyration: 26.88 Å; Cα contacts (8 Å, |Δi|>4): 160; chains: 1; bounding box: 60×34×75 Å

Foldseek 3Di:
DDDPVVVVLVVLLVQLLVCVVVVHDDDLAQPDDDPNHRSNVVSVVCVVVVVVVSVVSSVVSPDDCLCVDPDLASVLVVLLVVLQPDPQDDPVVSVVCCLVRNLVCVVVYDPVSLVSSQVSCCVRPVDGDDSDHDQDPVNLVVLLVCLLPVCVLCVVSASADDCVSSPPSRVVSVCCLVDVVSVVVCCVVDDPVRVVRSVVVRD

Mean predicted aligned error: 11.57 Å

pLDDT: mean 85.79, std 7.78, range [46.03, 94.75]

Nearest PDB structures (foldseek):
  8ddr-as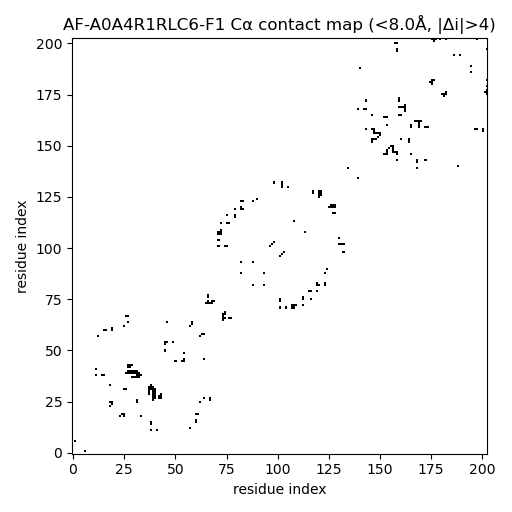sembly1_A  TM=1.629E-01  e=8.847E+00  Mus musculus

Sequence (203 aa):
METKLKQRENAWLALLESAIKEGVKIQVNHRFKYKNRSLGTFLVSAKSRKNTELIKKIESLGVNFKMHSNEPEHYLERYILQLSTDKKPNKQRYITRFNHYVLPKKEDLKEQTINKLNKVWKKKFGEIRKWTKPETVLDKIHQWKEFRYNEKINPEGKWIDTRKNMGKLYGWVYVRKRDKQKMSLILEHFNKKEISELQKEGF

Secondary structure (DSSP, 8-state):
---HHHHHHHHHHHHHHHHHHTT-----STT--BTTB-HHHHHHHHHHTT-HHHHHHHHHTT--GGGG--SHHHHHHHHHHHHHH-SS--HHHHHHHIIIIIGGGGGGS-HHHHHHHHHHHHHHHSSPPP-SPPPPHHHHHHHHHHHHH-TTT-TT--S---HHHHTTHHHHHHHHHH-HHHHHTTGGGS-HHHHHHHHHTT-

Organism: NCBI:txid264023